Protein AF-A0A972QE05-F1 (afdb_monomer)

pLDDT: mean 84.9, std 13.07, range [39.62, 97.56]

Secondary structure (DSSP, 8-state):
--HHHHHHHHHHHHHHHHHHHHIIIIITTS--HHHHSS-----HHHHHHHHHHS-HHHHHHHHHHHTS---S-S-TTEETTEES-SS--HHHHT---HHHHHHHHTT-HHHHHHHHHHHHHHHHHH-TTS--HHHHHHHHHHHTT---TT-HHHH-HHHHHHHHHHHHHHHHTTS--

Radius of gyration: 18.19 Å; Cα contacts (8 Å, |Δi|>4): 153; chains: 1; bounding box: 50×49×45 Å

Sequence (177 aa):
AGYLGFREEAASFLSTGFSGVCTQKCYNSQLSACCSREGIITFFADVVVNALISQDREIDLLLEVLKKPNNGFKCIYLGEKGCLWRLKPIVCEMFLCEHAKKEVFSENRQLEHKWEELKQREKLYTWPDRRVVFDTLESYFIKEGYSSPLMYLHNSPGLLRVKRRALSCAASCKGGD

Mean predicted aligned error: 6.64 Å

Nearest PDB structures (foldseek):
  6ltl-assembly1_B  TM=1.309E-01  e=5.010E+00  Equus caballus

Solvent-accessible surface area (backbone atoms only — not comparable to full-atom values): 10351 Å² total; per-residue (Å²): 126,60,72,66,55,52,52,52,50,53,51,50,50,43,56,73,71,36,40,74,59,50,45,61,59,21,55,74,64,69,60,28,63,67,37,67,50,81,67,76,70,62,43,43,46,38,53,53,55,31,59,76,75,46,54,70,71,50,51,50,52,54,53,56,49,71,71,47,81,81,87,80,61,74,51,78,55,60,49,98,93,35,66,56,52,89,50,60,35,64,65,61,67,77,51,76,48,71,65,57,46,53,67,48,34,76,82,32,65,67,60,44,53,52,49,52,52,50,55,60,52,48,46,70,46,70,42,50,64,51,90,26,62,46,48,55,49,45,52,54,44,44,74,75,70,51,85,59,92,38,36,43,74,84,67,33,68,69,48,46,52,45,31,52,50,37,52,51,52,58,50,61,72,70,70,79,126

Foldseek 3Di:
DDPVVLLVVLVVLCVVQPCVPCVVPCQVVLPNPLLVPPHDQAAPVNVVVQVVPDDPVLVVVVVVLVPDPDPPRSDSQRDNVGGSGPRDRPSSSLDDDPVSCCVRCVVPVVSVVVSVVSVVVVCQAPPLLDDHPLNVVLVVVVVVVDDDPSSCCPPPPVSVVNNVVSVVVVVVVVPDD

Structure (mmCIF, N/CA/C/O backbone):
data_AF-A0A972QE05-F1
#
_entry.id   AF-A0A972QE05-F1
#
loop_
_atom_site.group_PDB
_atom_site.id
_atom_site.type_symbol
_atom_site.label_atom_id
_atom_site.label_alt_id
_atom_site.label_comp_id
_atom_site.label_asym_id
_atom_site.label_entity_id
_atom_site.label_seq_id
_atom_site.pdbx_PDB_ins_code
_atom_site.Cartn_x
_atom_site.Cartn_y
_atom_site.Cartn_z
_atom_site.occupancy
_atom_site.B_iso_or_equiv
_atom_site.auth_seq_id
_atom_site.auth_comp_id
_atom_site.auth_asym_id
_atom_site.auth_atom_id
_atom_site.pdbx_PDB_model_num
ATOM 1 N N . ALA A 1 1 ? 15.770 1.258 10.115 1.00 60.59 1 ALA A N 1
ATOM 2 C CA . ALA A 1 1 ? 15.080 0.154 9.414 1.00 60.59 1 ALA A CA 1
ATOM 3 C C . ALA A 1 1 ? 14.784 0.562 7.970 1.00 60.59 1 ALA A C 1
ATOM 5 O O . ALA A 1 1 ? 14.549 1.742 7.727 1.00 60.59 1 ALA A O 1
ATOM 6 N N . GLY A 1 2 ? 14.839 -0.379 7.020 1.00 90.19 2 GLY A N 1
ATOM 7 C CA . GLY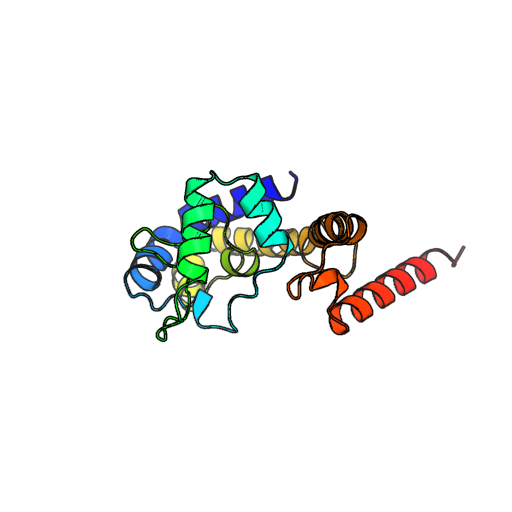 A 1 2 ? 14.471 -0.145 5.614 1.00 90.19 2 GLY A CA 1
ATOM 8 C C . GLY A 1 2 ? 12.952 -0.107 5.393 1.00 90.19 2 GLY A C 1
ATOM 9 O O . GLY A 1 2 ? 12.188 -0.106 6.356 1.00 90.19 2 GLY A O 1
ATOM 10 N N . TYR A 1 3 ? 12.514 -0.101 4.129 1.00 93.81 3 TYR A N 1
ATOM 11 C CA . TYR A 1 3 ? 11.090 -0.020 3.773 1.00 93.81 3 TYR A CA 1
ATOM 12 C C . TYR A 1 3 ? 10.250 -1.120 4.437 1.00 93.81 3 TYR A C 1
ATOM 14 O O . TYR A 1 3 ? 9.273 -0.799 5.102 1.00 93.81 3 TYR A O 1
ATOM 22 N N . LEU A 1 4 ? 10.662 -2.391 4.346 1.00 94.06 4 LEU A N 1
ATOM 23 C CA . LEU A 1 4 ? 9.921 -3.512 4.945 1.00 94.06 4 LEU A CA 1
ATOM 24 C C . LEU A 1 4 ? 9.766 -3.382 6.465 1.00 94.06 4 LEU A C 1
ATOM 26 O O . LEU A 1 4 ? 8.665 -3.554 6.968 1.00 94.06 4 LEU A O 1
ATOM 30 N N . GLY A 1 5 ? 10.811 -2.965 7.184 1.00 95.56 5 GLY A N 1
ATOM 31 C CA . GLY A 1 5 ? 10.703 -2.746 8.631 1.00 95.56 5 GLY A CA 1
ATOM 32 C C . GLY A 1 5 ? 9.743 -1.605 8.994 1.00 95.56 5 GLY A C 1
ATOM 33 O O . GLY A 1 5 ? 9.019 -1.694 9.978 1.00 95.56 5 GLY A O 1
ATOM 34 N N . PHE A 1 6 ? 9.671 -0.545 8.177 1.00 96.00 6 PHE A N 1
ATOM 35 C CA . PHE A 1 6 ? 8.619 0.469 8.326 1.00 96.00 6 PHE A CA 1
ATOM 36 C C . PHE A 1 6 ? 7.221 -0.121 8.084 1.00 96.00 6 PHE A C 1
ATOM 38 O O . PHE A 1 6 ? 6.292 0.183 8.830 1.00 96.00 6 PHE A O 1
ATOM 45 N N . ARG A 1 7 ? 7.070 -0.979 7.069 1.00 95.94 7 ARG A N 1
ATOM 46 C CA . ARG A 1 7 ? 5.796 -1.633 6.757 1.00 95.94 7 ARG A CA 1
ATOM 47 C C . ARG A 1 7 ? 5.330 -2.576 7.869 1.00 95.94 7 ARG A C 1
ATOM 49 O O . ARG A 1 7 ? 4.152 -2.551 8.209 1.00 95.94 7 ARG A O 1
ATOM 56 N N . GLU A 1 8 ? 6.238 -3.354 8.450 1.00 95.25 8 GLU A N 1
ATOM 57 C CA . GLU A 1 8 ? 5.972 -4.227 9.600 1.00 95.25 8 GLU A CA 1
ATOM 58 C C . GLU A 1 8 ? 5.532 -3.425 10.827 1.00 95.25 8 GLU A C 1
ATOM 60 O O . GLU A 1 8 ? 4.561 -3.781 11.492 1.00 95.25 8 GLU A O 1
ATOM 65 N N . GLU A 1 9 ? 6.198 -2.302 11.100 1.00 96.38 9 GLU A N 1
ATOM 66 C CA . GLU A 1 9 ? 5.830 -1.426 12.210 1.00 96.38 9 GLU A CA 1
ATOM 67 C C . GLU A 1 9 ? 4.445 -0.798 12.017 1.00 96.38 9 GLU A C 1
ATOM 69 O O . GLU A 1 9 ? 3.646 -0.785 12.953 1.00 96.38 9 GLU A O 1
ATOM 74 N N . ALA A 1 10 ? 4.129 -0.325 10.806 1.00 95.25 10 ALA A N 1
ATOM 75 C CA . ALA A 1 10 ? 2.804 0.200 10.487 1.00 95.25 10 ALA A CA 1
ATOM 76 C C . ALA A 1 10 ? 1.717 -0.878 10.646 1.00 95.25 10 ALA A C 1
ATOM 78 O O . ALA A 1 10 ? 0.689 -0.632 11.280 1.00 95.25 10 ALA A O 1
ATOM 79 N N . ALA A 1 11 ? 1.970 -2.093 10.151 1.00 92.50 11 ALA A N 1
ATOM 80 C CA . ALA A 1 11 ? 1.048 -3.217 10.292 1.00 92.50 11 ALA A CA 1
ATOM 81 C C . ALA A 1 11 ? 0.830 -3.603 11.766 1.00 92.50 11 ALA A C 1
ATOM 83 O O . ALA A 1 11 ? -0.307 -3.814 12.189 1.00 92.50 11 ALA A O 1
ATOM 84 N N . SER A 1 12 ? 1.900 -3.642 12.565 1.00 94.38 12 SER A N 1
ATOM 85 C CA . SER A 1 12 ? 1.833 -3.922 14.003 1.00 94.38 12 SER A CA 1
ATOM 86 C C . SER A 1 12 ? 1.051 -2.842 14.761 1.00 94.38 12 SER A C 1
ATOM 88 O O . SER A 1 12 ? 0.168 -3.160 15.565 1.00 94.38 12 SER A O 1
ATOM 90 N N . PHE A 1 13 ? 1.293 -1.565 14.444 1.00 94.75 13 PHE A N 1
ATOM 91 C CA . PHE A 1 13 ? 0.547 -0.432 14.996 1.00 94.75 13 PHE A CA 1
ATOM 92 C C . PHE A 1 13 ? -0.959 -0.559 14.724 1.00 94.75 13 PHE A C 1
ATOM 94 O O . PHE A 1 13 ? -1.772 -0.439 15.642 1.00 94.75 13 PHE A O 1
ATOM 101 N N . LEU A 1 14 ? -1.341 -0.869 13.483 1.00 91.31 14 LEU A N 1
ATOM 102 C CA . LEU A 1 14 ? -2.743 -1.015 13.090 1.00 91.31 14 LEU A CA 1
ATOM 103 C C . LEU A 1 14 ? -3.389 -2.262 13.698 1.00 91.31 14 LEU A C 1
ATOM 105 O O . LEU A 1 14 ? -4.528 -2.201 14.157 1.00 91.31 14 LEU A O 1
ATOM 109 N N . SER A 1 15 ? -2.668 -3.380 13.758 1.00 88.94 15 SER A N 1
ATOM 110 C CA . SER A 1 15 ? -3.167 -4.600 14.399 1.00 88.94 15 SER A CA 1
ATOM 111 C C . SER A 1 15 ? -3.421 -4.391 15.892 1.00 88.94 15 SER A C 1
ATOM 113 O O . SER A 1 15 ? -4.417 -4.880 16.422 1.00 88.94 15 SER A O 1
ATOM 115 N N . THR A 1 16 ? -2.548 -3.646 16.570 1.00 89.88 16 THR A N 1
ATOM 116 C CA . THR A 1 16 ? -2.641 -3.434 18.020 1.00 89.88 16 THR A CA 1
ATOM 117 C C . THR A 1 16 ? -3.692 -2.384 18.372 1.00 89.88 16 THR A C 1
ATOM 119 O O . THR A 1 16 ? -4.495 -2.603 19.271 1.00 89.88 16 THR A O 1
ATOM 122 N N . GLY A 1 17 ? -3.709 -1.252 17.663 1.00 88.00 17 GLY A N 1
ATOM 123 C CA . GLY A 1 17 ? -4.567 -0.115 18.009 1.00 88.00 17 GLY A CA 1
ATOM 124 C C . GLY A 1 17 ? -5.925 -0.083 17.307 1.00 88.00 17 GLY A C 1
ATOM 125 O O . GLY A 1 17 ? -6.846 0.555 17.803 1.00 88.00 17 GLY A O 1
ATOM 126 N N . PHE A 1 18 ? -6.067 -0.742 16.151 1.00 88.56 18 PHE A N 1
ATOM 127 C CA . PHE A 1 18 ? -7.213 -0.534 15.254 1.00 88.56 18 PHE A CA 1
ATOM 128 C C . PHE A 1 18 ? -7.948 -1.813 14.850 1.00 88.56 18 PHE A C 1
ATOM 130 O O . PHE A 1 18 ? -8.987 -1.725 14.193 1.00 88.56 18 PHE A O 1
ATOM 137 N N . SER A 1 19 ? -7.463 -2.999 15.231 1.00 82.69 19 SER A N 1
ATOM 138 C CA . SER A 1 19 ? -8.086 -4.273 14.842 1.00 82.69 19 SER A CA 1
ATOM 139 C C . SER A 1 19 ? -9.546 -4.376 15.290 1.00 82.69 19 SER A C 1
ATOM 141 O O . SER A 1 19 ? -10.376 -4.804 14.491 1.00 82.69 19 SER A O 1
ATOM 143 N N . GLY A 1 20 ? -9.890 -3.914 16.496 1.00 77.94 20 GLY A N 1
ATOM 144 C CA . GLY A 1 20 ? -11.273 -3.909 16.991 1.00 77.94 20 GLY A CA 1
ATOM 145 C C . GLY A 1 20 ? -12.226 -3.082 16.120 1.00 77.94 20 GLY A C 1
ATOM 146 O O . GLY A 1 20 ? -13.296 -3.558 15.746 1.00 77.94 20 GLY A O 1
ATOM 147 N N . VAL A 1 21 ? -11.804 -1.884 15.707 1.00 78.69 21 VAL A N 1
ATOM 148 C CA . VAL A 1 21 ? -12.638 -0.951 14.930 1.00 78.69 21 VAL A CA 1
ATOM 149 C C . VAL A 1 21 ? -12.679 -1.333 13.449 1.00 78.69 21 VAL A C 1
ATOM 151 O O . VAL A 1 21 ? -13.745 -1.405 12.833 1.00 78.69 21 VAL A O 1
ATOM 154 N N . CYS A 1 22 ? -11.518 -1.614 12.856 1.00 74.06 22 CYS A N 1
ATOM 155 C CA . CYS A 1 22 ? -11.401 -1.894 11.429 1.00 74.06 22 CYS A CA 1
ATOM 156 C C . CYS A 1 22 ? -11.899 -3.303 11.065 1.00 74.06 22 CYS A C 1
ATOM 158 O O . CYS A 1 22 ? -12.507 -3.471 10.009 1.00 74.06 22 CYS A O 1
ATOM 160 N N . THR A 1 23 ? -11.725 -4.311 11.924 1.00 66.69 23 THR A N 1
ATOM 161 C CA . THR A 1 23 ? -12.149 -5.686 11.599 1.00 66.69 23 THR A CA 1
ATOM 162 C C . THR A 1 23 ? -13.660 -5.856 11.687 1.00 66.69 23 THR A C 1
ATOM 164 O O . THR A 1 23 ? -14.276 -6.316 10.726 1.00 66.69 23 THR A O 1
ATOM 167 N N . GLN A 1 24 ? -14.286 -5.405 12.780 1.00 58.28 24 GLN A N 1
ATOM 168 C CA . GLN A 1 24 ? -15.736 -5.542 12.946 1.00 58.28 24 GLN A CA 1
ATOM 169 C C . GLN A 1 24 ? -16.533 -4.686 11.961 1.00 58.28 24 GLN A C 1
ATOM 171 O O . GLN A 1 24 ? -17.515 -5.165 11.400 1.00 58.28 24 GLN A O 1
ATOM 176 N N . LYS A 1 25 ? -16.142 -3.424 11.739 1.00 60.22 25 LYS A N 1
ATOM 177 C CA . LYS A 1 25 ? -16.966 -2.497 10.949 1.00 60.22 25 LYS A CA 1
ATOM 178 C C . LYS A 1 25 ? -16.620 -2.458 9.472 1.00 60.22 25 LYS A C 1
ATOM 180 O O . LYS A 1 25 ? -17.508 -2.137 8.699 1.00 60.22 25 LYS A O 1
ATOM 185 N N . CYS A 1 26 ? -15.381 -2.727 9.056 1.00 62.16 26 CYS A N 1
ATOM 186 C CA . CYS A 1 26 ? -14.979 -2.559 7.651 1.00 62.16 26 CYS A CA 1
ATOM 187 C C . CYS A 1 26 ? -14.849 -3.878 6.887 1.00 62.16 26 CYS A C 1
ATOM 189 O O . CYS A 1 26 ? -15.215 -3.911 5.713 1.00 62.16 26 CYS A O 1
ATOM 191 N N . TYR A 1 27 ? -14.354 -4.943 7.527 1.00 62.03 27 TYR A N 1
ATOM 192 C CA . TYR A 1 27 ? -14.182 -6.238 6.863 1.00 62.03 27 TYR A CA 1
ATOM 193 C C . TYR A 1 27 ? -15.455 -7.091 6.909 1.00 62.03 27 TYR A C 1
ATOM 195 O O . TYR A 1 27 ? -15.862 -7.594 5.867 1.00 62.03 27 TYR A O 1
ATOM 203 N N . ASN A 1 28 ? -16.161 -7.152 8.046 1.00 62.81 28 ASN A N 1
ATOM 204 C CA . ASN A 1 28 ? -17.403 -7.940 8.144 1.00 62.81 28 ASN A CA 1
ATOM 205 C C . ASN A 1 28 ? -18.592 -7.317 7.394 1.00 62.81 28 ASN A C 1
ATOM 207 O O . ASN A 1 28 ? -19.445 -8.036 6.889 1.00 62.81 28 ASN A O 1
ATOM 211 N N . SER A 1 29 ? -18.666 -5.984 7.318 1.00 61.28 29 SER A N 1
ATOM 212 C CA . SER A 1 29 ? -19.749 -5.284 6.605 1.00 61.28 29 SER A CA 1
ATOM 213 C C . SER A 1 29 ? -19.478 -5.110 5.108 1.00 61.28 29 SER A C 1
ATOM 215 O O . SER A 1 29 ? -20.335 -4.607 4.388 1.00 61.28 29 SER A O 1
ATOM 217 N N . GLN A 1 30 ? -18.259 -5.440 4.661 1.00 59.75 30 GLN A N 1
ATOM 218 C CA . GLN A 1 30 ? -17.752 -5.196 3.308 1.00 59.75 30 GLN A CA 1
ATOM 219 C C . GLN A 1 30 ? -17.828 -3.729 2.830 1.00 59.75 30 GLN A C 1
ATOM 221 O O . GLN A 1 30 ? -17.659 -3.441 1.645 1.00 59.75 30 GLN A O 1
ATOM 226 N N . LEU A 1 31 ? -18.039 -2.773 3.741 1.00 59.31 31 LEU A N 1
ATOM 227 C CA . LEU A 1 31 ? -18.131 -1.347 3.411 1.00 59.31 31 LEU A CA 1
ATOM 228 C C . LEU A 1 31 ? -16.770 -0.654 3.304 1.00 59.31 31 LEU A C 1
ATOM 230 O O . LEU A 1 31 ? -16.724 0.473 2.810 1.00 59.31 31 LEU A O 1
ATOM 234 N N . SER A 1 32 ? -15.709 -1.288 3.823 1.00 60.16 32 SER A N 1
ATOM 235 C CA . SER A 1 32 ? -14.350 -0.762 4.018 1.00 60.16 32 SER A CA 1
ATOM 236 C C . SER A 1 32 ? -14.160 0.711 3.629 1.00 60.16 32 SER A C 1
ATOM 238 O O . SER A 1 32 ? -13.961 1.081 2.470 1.00 60.16 32 SER A O 1
ATOM 240 N N . ALA A 1 33 ? -14.203 1.597 4.629 1.00 61.25 33 ALA A N 1
ATOM 241 C CA . ALA A 1 33 ? -14.084 3.039 4.403 1.00 61.25 33 ALA A CA 1
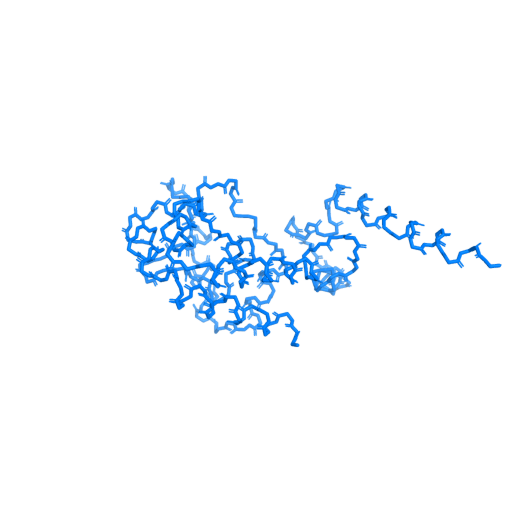ATOM 242 C C . ALA A 1 33 ? -12.764 3.421 3.698 1.00 61.25 33 ALA A C 1
ATOM 244 O O . ALA A 1 33 ? -12.740 4.369 2.915 1.00 61.25 33 ALA A O 1
ATOM 245 N N . CYS A 1 34 ? -11.693 2.646 3.919 1.00 57.94 34 CYS A N 1
ATOM 246 C CA . CYS A 1 34 ? -10.408 2.765 3.220 1.00 57.94 34 CYS A CA 1
ATOM 247 C C . CYS A 1 34 ? -10.472 2.415 1.729 1.00 57.94 34 CYS A C 1
ATOM 249 O O . CYS A 1 34 ? -9.678 2.929 0.953 1.00 57.94 34 CYS A O 1
ATOM 251 N N . CYS A 1 35 ? -11.430 1.589 1.310 1.00 54.00 35 CYS A N 1
ATOM 252 C CA . CYS A 1 35 ? -11.665 1.260 -0.094 1.00 54.00 35 CYS A CA 1
ATOM 253 C C . CYS A 1 35 ? -12.768 2.127 -0.723 1.00 54.00 35 CYS A C 1
ATOM 255 O O . CYS A 1 35 ? -13.032 2.021 -1.916 1.00 54.00 35 CYS A O 1
ATOM 257 N N . SER A 1 36 ? -13.430 2.971 0.079 1.00 53.59 36 SER A N 1
ATOM 258 C CA . SER A 1 36 ? -14.533 3.844 -0.336 1.00 53.59 36 SER A CA 1
ATOM 259 C C . SER A 1 36 ? -14.116 5.260 -0.736 1.00 53.59 36 SER A C 1
ATOM 261 O O . SER A 1 36 ? -14.930 5.960 -1.338 1.00 53.59 36 SER A O 1
ATOM 263 N N . ARG A 1 37 ? -12.902 5.705 -0.397 1.00 49.56 37 ARG A N 1
ATOM 264 C CA . ARG A 1 37 ? -12.375 7.028 -0.758 1.00 49.56 37 ARG A CA 1
ATOM 265 C C . ARG A 1 37 ? -11.343 6.849 -1.867 1.00 49.56 37 ARG A C 1
ATOM 267 O O . ARG A 1 37 ? -10.465 6.022 -1.680 1.00 49.56 37 ARG A O 1
ATOM 274 N N . GLU A 1 38 ? -11.522 7.581 -2.975 1.00 48.47 38 GLU A N 1
ATOM 275 C CA . GLU A 1 38 ? -10.661 7.654 -4.177 1.00 48.47 38 GLU A CA 1
ATOM 276 C C . GLU A 1 38 ? -9.871 6.367 -4.438 1.00 48.47 38 GLU A C 1
ATOM 278 O O . GLU A 1 38 ? -8.804 6.177 -3.867 1.00 48.47 38 GLU A O 1
ATOM 283 N N . GLY A 1 39 ? -10.463 5.482 -5.255 1.00 53.75 39 GLY A N 1
ATOM 284 C CA . GLY A 1 39 ? -10.081 4.082 -5.462 1.00 53.75 39 GLY A CA 1
ATOM 285 C C . GLY A 1 39 ? -8.611 3.762 -5.209 1.00 53.75 39 GLY A C 1
ATOM 286 O O . GLY A 1 39 ? -7.733 4.460 -5.703 1.00 53.75 39 GLY A O 1
ATOM 287 N N . ILE A 1 40 ? -8.371 2.687 -4.450 1.00 58.41 40 ILE A N 1
ATOM 288 C CA . ILE A 1 40 ? -7.037 2.210 -4.070 1.00 58.41 40 ILE A CA 1
ATOM 289 C C . ILE A 1 40 ? -6.093 2.307 -5.270 1.00 58.41 40 ILE A C 1
ATOM 291 O O . ILE A 1 40 ? -6.182 1.516 -6.209 1.00 58.41 40 ILE A O 1
ATOM 295 N N . ILE A 1 41 ? -5.182 3.279 -5.228 1.00 73.88 41 ILE A N 1
ATOM 296 C CA . ILE A 1 41 ? -4.096 3.353 -6.194 1.00 73.88 41 ILE A CA 1
ATOM 297 C C . ILE A 1 41 ? -3.085 2.307 -5.745 1.00 73.88 41 ILE A C 1
ATOM 299 O O . ILE A 1 41 ? -2.389 2.481 -4.746 1.00 73.88 41 ILE A O 1
ATOM 303 N N . THR A 1 42 ? -3.048 1.189 -6.458 1.00 86.12 42 THR A N 1
ATOM 304 C CA . THR A 1 42 ? -1.955 0.228 -6.347 1.00 86.12 42 THR A CA 1
ATOM 305 C C . THR A 1 42 ? -0.809 0.723 -7.218 1.00 86.12 42 THR A C 1
ATOM 307 O O . THR A 1 42 ? -0.972 0.868 -8.429 1.00 86.12 42 THR A O 1
ATOM 310 N N . PHE A 1 43 ? 0.354 0.984 -6.627 1.00 90.88 43 PHE A N 1
ATOM 311 C CA . PHE A 1 43 ? 1.544 1.310 -7.406 1.00 90.88 43 PHE A CA 1
ATOM 312 C C . PHE A 1 43 ? 2.215 0.035 -7.912 1.00 90.88 43 PHE A C 1
ATOM 314 O O . PHE A 1 43 ? 2.120 -1.025 -7.293 1.00 90.88 43 PHE A O 1
ATOM 321 N N . PHE A 1 44 ? 2.964 0.136 -9.011 1.00 94.19 44 PHE A N 1
ATOM 322 C CA . PHE A 1 44 ? 3.753 -0.989 -9.517 1.00 94.19 44 PHE A CA 1
ATOM 323 C C . PHE A 1 44 ? 4.696 -1.543 -8.440 1.00 94.19 44 PHE A C 1
ATOM 325 O O . PHE A 1 44 ? 4.803 -2.752 -8.249 1.00 94.19 44 PHE A O 1
ATOM 332 N N . ALA A 1 45 ? 5.323 -0.653 -7.672 1.00 93.44 45 ALA A N 1
ATOM 333 C CA . ALA A 1 45 ? 6.192 -1.033 -6.569 1.00 93.44 45 ALA A CA 1
ATOM 334 C C . ALA A 1 45 ? 5.464 -1.790 -5.441 1.00 93.44 45 ALA A C 1
ATOM 336 O O . ALA A 1 45 ? 6.075 -2.670 -4.839 1.00 93.44 45 ALA A O 1
ATOM 337 N N . ASP A 1 46 ? 4.178 -1.515 -5.177 1.00 94.25 46 ASP A N 1
ATOM 338 C CA . ASP A 1 46 ? 3.397 -2.306 -4.214 1.00 94.25 46 ASP A CA 1
ATOM 339 C C . ASP A 1 46 ? 3.280 -3.761 -4.690 1.00 94.25 46 ASP A C 1
ATOM 341 O O . ASP A 1 46 ? 3.509 -4.683 -3.908 1.00 94.25 46 ASP A O 1
ATOM 345 N N . VAL A 1 47 ? 2.991 -3.968 -5.983 1.00 94.62 47 VAL A N 1
ATOM 346 C CA . VAL A 1 47 ? 2.905 -5.305 -6.600 1.00 94.62 47 VAL A CA 1
ATOM 347 C C . VAL A 1 47 ? 4.239 -6.035 -6.479 1.00 94.62 47 VAL A C 1
ATOM 349 O O . VAL A 1 47 ? 4.266 -7.173 -6.018 1.00 94.62 47 VAL A O 1
ATOM 352 N N . VAL A 1 48 ? 5.342 -5.377 -6.850 1.00 95.50 48 VAL A N 1
ATOM 353 C CA . VAL A 1 48 ? 6.686 -5.973 -6.802 1.00 95.50 48 VAL A CA 1
ATOM 354 C C . VAL A 1 48 ? 7.053 -6.380 -5.380 1.00 95.50 48 VAL A C 1
ATOM 356 O O . VAL A 1 48 ? 7.461 -7.516 -5.157 1.00 95.50 48 VAL A O 1
ATOM 359 N N . VAL A 1 49 ? 6.896 -5.480 -4.405 1.00 95.44 49 VAL A N 1
ATOM 360 C CA . VAL A 1 49 ? 7.254 -5.787 -3.015 1.00 95.44 49 VAL A CA 1
ATOM 361 C C . VAL A 1 49 ? 6.382 -6.912 -2.472 1.00 95.44 49 VAL A C 1
ATOM 363 O O . VAL A 1 49 ? 6.917 -7.820 -1.846 1.00 95.44 49 VAL A O 1
ATOM 366 N N . ASN A 1 50 ? 5.072 -6.890 -2.732 1.00 96.06 50 ASN A N 1
ATOM 367 C CA . ASN A 1 50 ? 4.183 -7.960 -2.295 1.00 96.06 50 ASN A CA 1
ATOM 368 C C . ASN A 1 50 ? 4.560 -9.304 -2.933 1.00 96.06 50 ASN A C 1
ATOM 370 O O . ASN A 1 50 ? 4.638 -10.297 -2.217 1.00 96.06 50 ASN A O 1
ATOM 374 N N . ALA A 1 51 ? 4.850 -9.337 -4.237 1.00 95.62 51 ALA A N 1
ATOM 375 C CA . ALA A 1 51 ? 5.294 -10.543 -4.936 1.00 95.62 51 ALA A CA 1
ATOM 376 C C . ALA A 1 51 ? 6.580 -11.128 -4.339 1.00 95.62 51 ALA A C 1
ATOM 378 O O . ALA A 1 51 ? 6.657 -12.332 -4.132 1.00 95.62 51 ALA A O 1
ATOM 379 N N . LEU A 1 52 ? 7.552 -10.282 -3.983 1.00 95.44 52 LEU A N 1
ATOM 380 C CA . LEU A 1 52 ? 8.826 -10.721 -3.402 1.00 95.44 52 LEU A CA 1
ATOM 381 C C . LEU A 1 52 ? 8.698 -11.375 -2.020 1.00 95.44 52 LEU A C 1
ATOM 383 O O . LEU A 1 52 ? 9.588 -12.122 -1.623 1.00 95.44 52 LEU A O 1
ATOM 387 N N . ILE A 1 53 ? 7.642 -11.064 -1.266 1.00 95.81 53 ILE A N 1
ATOM 388 C CA . ILE A 1 53 ? 7.477 -11.561 0.107 1.00 95.81 53 ILE A CA 1
ATOM 389 C C . ILE A 1 53 ? 6.355 -12.590 0.257 1.00 95.81 53 ILE A C 1
ATOM 391 O O . ILE A 1 53 ? 6.181 -13.129 1.351 1.00 95.81 53 ILE A O 1
ATOM 395 N N . SER A 1 54 ? 5.556 -12.796 -0.789 1.00 96.88 54 SER A N 1
ATOM 396 C CA . SER A 1 54 ? 4.394 -13.686 -0.776 1.00 96.88 54 SER A CA 1
ATOM 397 C C . SER A 1 54 ? 4.760 -15.083 -1.247 1.00 96.88 54 SER A C 1
ATOM 399 O O . SER A 1 54 ? 5.719 -15.285 -1.983 1.00 96.88 54 SER A O 1
ATOM 401 N N . GLN A 1 55 ? 3.963 -16.053 -0.823 1.00 97.12 55 GLN A N 1
ATOM 402 C CA . GLN A 1 55 ? 3.990 -17.408 -1.356 1.00 97.12 55 GLN A CA 1
ATOM 403 C C . GLN A 1 55 ? 3.238 -17.459 -2.690 1.00 97.12 55 GLN A C 1
ATOM 405 O O . GLN A 1 55 ? 2.278 -16.709 -2.878 1.00 97.12 55 GLN A O 1
ATOM 410 N N . ASP A 1 56 ? 3.592 -18.403 -3.564 1.00 96.44 56 ASP A N 1
ATOM 411 C CA . ASP A 1 56 ? 2.955 -18.572 -4.881 1.00 96.44 56 ASP A CA 1
ATOM 412 C C . ASP A 1 56 ? 1.425 -18.631 -4.782 1.00 96.44 56 ASP A C 1
ATOM 414 O O . ASP A 1 56 ? 0.728 -17.870 -5.444 1.00 96.44 56 ASP A O 1
ATOM 418 N N . ARG A 1 57 ? 0.896 -19.412 -3.829 1.00 95.31 57 ARG A N 1
ATOM 419 C CA . ARG A 1 57 ? -0.554 -19.504 -3.579 1.00 95.31 57 ARG A CA 1
ATOM 420 C C . ARG A 1 57 ? -1.217 -18.166 -3.229 1.00 95.31 57 ARG A C 1
ATOM 422 O O . ARG A 1 57 ? -2.381 -17.961 -3.545 1.00 95.31 57 ARG A O 1
ATOM 429 N N . GLU A 1 58 ? -0.516 -17.272 -2.530 1.00 94.94 58 GLU A N 1
ATOM 430 C CA . GLU A 1 58 ? -1.049 -15.951 -2.164 1.00 94.94 58 GLU A CA 1
ATOM 431 C C . GLU A 1 58 ? -1.115 -15.050 -3.410 1.00 94.94 58 GLU A C 1
ATOM 433 O O . GLU A 1 58 ? -2.053 -14.268 -3.566 1.00 94.94 58 GLU A O 1
ATOM 438 N N . ILE A 1 59 ? -0.160 -15.205 -4.332 1.00 96.06 59 ILE A N 1
ATOM 439 C CA . ILE A 1 59 ? -0.144 -14.508 -5.623 1.00 96.06 59 ILE A CA 1
ATOM 440 C C . ILE A 1 59 ? -1.200 -15.069 -6.574 1.00 96.06 59 ILE A C 1
ATOM 442 O O . ILE A 1 59 ? -1.928 -14.286 -7.187 1.00 96.06 59 ILE A O 1
ATOM 446 N N . ASP A 1 60 ? -1.354 -16.389 -6.644 1.00 95.31 60 ASP A N 1
ATOM 447 C CA . ASP A 1 60 ? -2.389 -17.039 -7.449 1.00 95.31 60 ASP A CA 1
ATOM 448 C C . ASP A 1 60 ? -3.786 -16.549 -7.059 1.00 95.31 60 ASP A C 1
ATOM 450 O O . ASP A 1 60 ? -4.572 -16.173 -7.929 1.00 95.31 60 ASP A O 1
ATOM 454 N N . LEU A 1 61 ? -4.067 -16.435 -5.757 1.00 93.12 61 LEU A N 1
ATOM 455 C CA . LEU A 1 61 ? -5.327 -15.877 -5.263 1.00 93.12 61 LEU A CA 1
ATOM 456 C C . LEU A 1 61 ? -5.554 -14.434 -5.738 1.00 93.12 61 LEU A C 1
ATOM 458 O O . LEU A 1 61 ? -6.659 -14.096 -6.161 1.00 93.12 61 LEU A O 1
ATOM 462 N N . LEU A 1 62 ? -4.532 -13.572 -5.713 1.00 92.69 62 LEU A N 1
ATOM 463 C CA . LEU A 1 62 ? -4.661 -12.205 -6.236 1.00 92.69 62 LEU A CA 1
ATOM 464 C C . LEU A 1 62 ? -4.960 -12.207 -7.743 1.00 92.69 62 LEU A C 1
ATOM 466 O O . LEU A 1 62 ? -5.835 -11.466 -8.198 1.00 92.69 62 LEU A O 1
ATOM 470 N N . LEU A 1 63 ? -4.280 -13.061 -8.513 1.00 93.12 63 LEU A N 1
ATOM 471 C CA . LEU A 1 63 ? -4.503 -13.204 -9.954 1.00 93.12 63 LEU A CA 1
ATOM 472 C C . LEU A 1 63 ? -5.904 -13.735 -10.274 1.00 93.12 63 LEU A C 1
ATOM 474 O O . LEU A 1 63 ? -6.530 -13.276 -11.229 1.00 93.12 63 LEU A O 1
ATOM 478 N N . GLU A 1 64 ? -6.416 -14.685 -9.494 1.00 92.94 64 GLU A N 1
ATOM 479 C CA . GLU A 1 64 ? -7.767 -15.220 -9.660 1.00 92.94 64 GLU A CA 1
ATOM 480 C C . GLU A 1 64 ? -8.837 -14.148 -9.498 1.00 92.94 64 GLU A C 1
ATOM 482 O O . GLU A 1 64 ? -9.791 -14.115 -10.278 1.00 92.94 64 GLU A O 1
ATOM 487 N N . VAL A 1 65 ? -8.698 -13.260 -8.511 1.00 88.88 65 VAL A N 1
ATOM 488 C CA . VAL A 1 65 ? -9.703 -12.214 -8.304 1.00 88.88 65 VAL A CA 1
ATOM 489 C C . VAL A 1 65 ? -9.598 -11.111 -9.354 1.00 88.88 65 VAL A C 1
ATOM 491 O O . VAL A 1 65 ? -10.625 -10.604 -9.799 1.00 88.88 65 VAL A O 1
ATOM 494 N N . LEU A 1 66 ? -8.393 -10.812 -9.845 1.00 88.00 66 LEU A N 1
ATOM 495 C CA . LEU A 1 66 ? -8.184 -9.875 -10.955 1.00 88.00 66 LEU A CA 1
ATOM 496 C C . LEU A 1 66 ? -8.803 -10.337 -12.285 1.00 88.00 66 LEU A C 1
ATOM 498 O O . LEU A 1 66 ? -9.112 -9.504 -13.134 1.00 88.00 66 LEU A O 1
ATOM 502 N N . LYS A 1 67 ? -9.009 -11.646 -12.473 1.00 90.38 67 LYS A N 1
ATOM 503 C CA . LYS A 1 67 ? -9.673 -12.212 -13.662 1.00 90.38 67 LYS A CA 1
ATOM 504 C C . LYS A 1 67 ? -11.200 -12.094 -13.618 1.00 90.38 67 LYS A C 1
ATOM 506 O O . LYS A 1 67 ? -11.851 -12.309 -14.639 1.00 90.38 67 LYS A O 1
ATOM 511 N N . LYS A 1 68 ? -11.787 -11.808 -12.453 1.00 86.56 68 LYS A N 1
ATOM 512 C CA . LYS A 1 68 ? -13.242 -11.740 -12.277 1.00 86.56 68 LYS A CA 1
ATOM 513 C C . LYS A 1 68 ? -13.747 -10.330 -12.603 1.00 86.56 68 LYS A C 1
ATOM 515 O O . LYS A 1 68 ? -13.101 -9.352 -12.226 1.00 86.56 68 LYS A O 1
ATOM 520 N N . PRO A 1 69 ? -14.908 -10.190 -13.268 1.00 83.12 69 PRO A N 1
ATOM 521 C CA . PRO A 1 69 ? -15.523 -8.883 -13.452 1.00 83.12 69 PRO A CA 1
ATOM 522 C C . PRO A 1 69 ? -15.848 -8.264 -12.089 1.00 83.12 69 PRO A C 1
ATOM 524 O O . PRO A 1 69 ? -16.279 -8.954 -11.161 1.00 83.12 69 PRO A O 1
ATOM 527 N N . ASN A 1 70 ? -15.643 -6.952 -11.959 1.00 80.38 70 ASN A N 1
ATOM 528 C CA . ASN A 1 70 ? -16.040 -6.252 -10.746 1.00 80.38 70 ASN A CA 1
ATOM 529 C C . ASN A 1 70 ? -17.573 -6.129 -10.705 1.00 80.38 70 ASN A C 1
ATOM 531 O O . ASN A 1 70 ? -18.156 -5.343 -11.447 1.00 80.38 70 ASN A O 1
ATOM 535 N N . ASN A 1 71 ? -18.211 -6.871 -9.800 1.00 74.38 71 ASN A N 1
ATOM 536 C CA . ASN A 1 71 ? -19.668 -6.913 -9.634 1.00 74.38 71 ASN A CA 1
ATOM 537 C C . ASN A 1 71 ? -20.213 -5.818 -8.691 1.00 74.38 71 ASN A C 1
ATOM 539 O O . ASN A 1 71 ? -21.213 -6.026 -8.010 1.00 74.38 71 ASN A O 1
ATOM 543 N N . GLY A 1 72 ? -19.550 -4.661 -8.610 1.00 67.75 72 GLY A N 1
ATOM 544 C CA . GLY A 1 72 ? -19.972 -3.538 -7.762 1.00 67.75 72 GLY A CA 1
ATOM 545 C C . GLY A 1 72 ? -19.352 -3.524 -6.361 1.00 67.75 72 GLY A C 1
ATOM 546 O O . GLY A 1 72 ? -19.719 -2.687 -5.535 1.00 67.75 72 GLY A O 1
ATOM 547 N N . PHE A 1 73 ? -18.377 -4.397 -6.092 1.00 67.19 73 PHE A N 1
ATOM 548 C CA . PHE A 1 73 ? -17.578 -4.338 -4.871 1.00 67.19 73 PHE A CA 1
ATOM 549 C C . PHE A 1 73 ? -16.479 -3.283 -4.996 1.00 67.19 73 PHE A C 1
ATOM 551 O O . PHE A 1 73 ? -15.741 -3.222 -5.980 1.00 67.19 73 PHE A O 1
ATOM 558 N N . LYS A 1 74 ? -16.333 -2.452 -3.961 1.00 70.69 74 LYS A N 1
ATOM 559 C CA . LYS A 1 74 ? -15.350 -1.359 -3.978 1.00 70.69 74 LYS A CA 1
ATOM 560 C C . LYS A 1 74 ? -13.903 -1.845 -3.876 1.00 70.69 74 LYS A C 1
ATOM 562 O O . LYS A 1 74 ? -13.018 -1.231 -4.462 1.00 70.69 74 LYS A O 1
ATOM 567 N N . CYS A 1 75 ? -13.656 -2.941 -3.156 1.00 79.50 75 CYS A N 1
ATOM 568 C CA . CYS A 1 75 ? -12.344 -3.582 -3.086 1.00 79.50 75 CYS A CA 1
ATOM 569 C C . CYS A 1 75 ? -12.430 -5.014 -3.590 1.00 79.50 75 CYS A C 1
ATOM 571 O O . CYS A 1 75 ? -12.978 -5.877 -2.910 1.00 79.50 75 CYS A O 1
ATOM 573 N N . ILE A 1 76 ? -11.833 -5.273 -4.749 1.00 81.75 76 ILE A N 1
ATOM 574 C CA . ILE A 1 76 ? -11.736 -6.630 -5.294 1.00 81.75 76 ILE A CA 1
ATOM 575 C C . ILE A 1 76 ? -10.783 -7.515 -4.477 1.00 81.75 76 ILE A C 1
ATOM 577 O O . ILE A 1 76 ? -10.876 -8.727 -4.534 1.00 81.75 76 ILE A O 1
ATOM 581 N N . TYR A 1 77 ? -9.885 -6.936 -3.678 1.00 85.19 77 TYR A N 1
ATOM 582 C CA . TYR A 1 77 ? -8.904 -7.699 -2.900 1.00 85.19 77 TYR A CA 1
ATOM 583 C C . TYR A 1 77 ? -9.380 -8.066 -1.492 1.00 85.19 77 TYR A C 1
ATOM 585 O O . TYR A 1 77 ? -8.570 -8.497 -0.673 1.00 85.19 77 TYR A O 1
ATOM 593 N N . LEU A 1 78 ? -10.654 -7.845 -1.165 1.00 80.81 78 LEU A N 1
ATOM 594 C CA . LEU A 1 78 ? -11.210 -8.204 0.134 1.00 80.81 78 LEU A CA 1
ATOM 595 C C . LEU A 1 78 ? -11.864 -9.590 0.054 1.00 80.81 78 LEU A C 1
ATOM 597 O O . LEU A 1 78 ? -12.886 -9.752 -0.605 1.00 80.81 78 LEU A O 1
ATOM 601 N N . GLY A 1 79 ? -11.270 -10.578 0.725 1.00 78.94 79 GLY A N 1
ATOM 602 C CA . GLY A 1 79 ? -11.826 -11.922 0.882 1.00 78.94 79 GLY A CA 1
ATOM 603 C C . GLY A 1 79 ? -12.484 -12.134 2.248 1.00 78.94 79 GLY A C 1
ATOM 604 O O . GLY A 1 79 ? -12.478 -11.254 3.108 1.00 78.94 79 GLY A O 1
ATOM 605 N N . GLU A 1 80 ? -13.005 -13.341 2.478 1.00 75.25 80 GLU A N 1
ATOM 606 C CA . GLU A 1 80 ? -13.703 -13.717 3.723 1.00 75.25 80 GLU A CA 1
ATOM 607 C C . GLU A 1 80 ? -12.839 -13.563 4.981 1.00 75.25 80 GLU A C 1
ATOM 609 O O . GLU A 1 80 ? -13.341 -13.257 6.058 1.00 75.25 80 GLU A O 1
ATOM 614 N N . LYS A 1 81 ? -11.522 -13.760 4.846 1.00 75.25 81 LYS A N 1
ATOM 615 C CA . LYS A 1 81 ? -10.553 -13.662 5.949 1.00 75.25 81 LYS A CA 1
ATOM 616 C C . LYS A 1 81 ? -9.862 -12.297 6.029 1.00 75.25 81 LYS A C 1
ATOM 618 O O . LYS A 1 81 ? -8.926 -12.137 6.807 1.00 75.25 81 LYS A O 1
ATOM 623 N N . GLY A 1 82 ? -10.300 -11.321 5.231 1.00 78.94 82 GLY A N 1
ATOM 624 C CA . GLY A 1 82 ? -9.695 -9.995 5.139 1.00 78.94 82 GLY A CA 1
ATOM 625 C C . GLY A 1 82 ? -8.984 -9.747 3.808 1.00 78.94 82 GLY A C 1
ATOM 626 O O . GLY A 1 82 ? -9.296 -10.356 2.785 1.00 78.94 82 GLY A O 1
ATOM 627 N N . CYS A 1 83 ? -8.058 -8.788 3.807 1.00 84.25 83 CYS A N 1
ATOM 628 C CA . CYS A 1 83 ? -7.321 -8.403 2.605 1.00 84.25 83 CYS A CA 1
ATOM 629 C C . CYS A 1 83 ? -6.475 -9.574 2.078 1.00 84.25 83 CYS A C 1
ATOM 631 O O . CYS A 1 83 ? -5.749 -10.201 2.843 1.00 84.25 83 CYS A O 1
ATOM 633 N N . LEU A 1 84 ? -6.543 -9.830 0.771 1.00 89.19 84 LEU A N 1
ATOM 634 C CA . LEU A 1 84 ? -5.776 -10.879 0.093 1.00 89.19 84 LEU A CA 1
ATOM 635 C C . LEU A 1 84 ? -4.297 -10.518 -0.095 1.00 89.19 84 LEU A C 1
ATOM 637 O O . LEU A 1 84 ? -3.477 -11.384 -0.380 1.00 89.19 84 LEU A O 1
ATOM 641 N N . TRP A 1 85 ? -3.943 -9.242 0.057 1.00 91.44 85 TRP A N 1
ATOM 642 C CA . TRP A 1 85 ? -2.550 -8.815 0.028 1.00 91.44 85 TRP A CA 1
ATOM 643 C C . TRP A 1 85 ? -1.849 -9.232 1.314 1.00 91.44 85 TRP A C 1
ATOM 645 O O . TRP A 1 85 ? -2.257 -8.816 2.401 1.00 91.44 85 TRP A O 1
ATOM 655 N N . ARG A 1 86 ? -0.735 -9.957 1.183 1.00 92.25 86 ARG A N 1
ATOM 656 C CA . ARG A 1 86 ? 0.170 -10.224 2.304 1.00 92.25 86 ARG A CA 1
ATOM 657 C C . ARG A 1 86 ? 0.730 -8.924 2.873 1.00 92.25 86 ARG A C 1
ATOM 659 O O . ARG A 1 86 ? 0.723 -8.716 4.083 1.00 92.25 86 ARG A O 1
ATOM 666 N N . LEU A 1 87 ? 1.174 -8.032 1.990 1.00 92.12 87 LEU A N 1
ATOM 667 C CA . LEU A 1 87 ? 1.501 -6.656 2.321 1.00 92.12 87 LEU A CA 1
ATOM 668 C C . LEU A 1 87 ? 0.605 -5.729 1.513 1.00 92.12 87 LEU A C 1
ATOM 670 O O . LEU A 1 87 ? 0.751 -5.626 0.299 1.00 92.12 87 LEU A O 1
ATOM 674 N N . LYS A 1 88 ? -0.320 -5.040 2.188 1.00 90.38 88 LYS A N 1
ATOM 675 C CA . LYS A 1 88 ? -1.2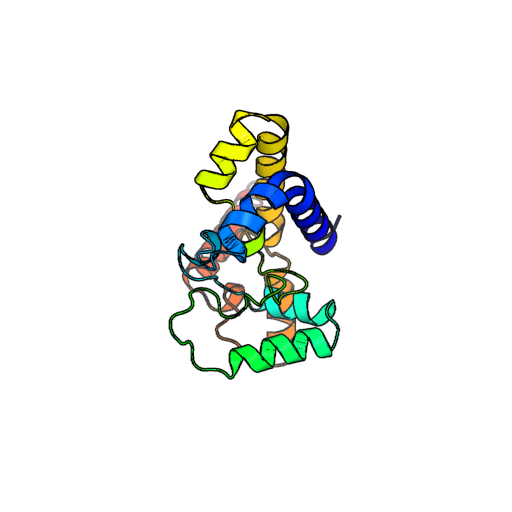98 -4.159 1.531 1.00 90.38 88 LYS A CA 1
ATOM 676 C C . LYS A 1 88 ? -0.593 -3.088 0.683 1.00 90.38 88 LYS A C 1
ATOM 678 O O . LYS A 1 88 ? 0.541 -2.725 0.992 1.00 90.38 88 LYS A O 1
ATOM 683 N N . PRO A 1 89 ? -1.240 -2.494 -0.328 1.00 90.94 89 PRO 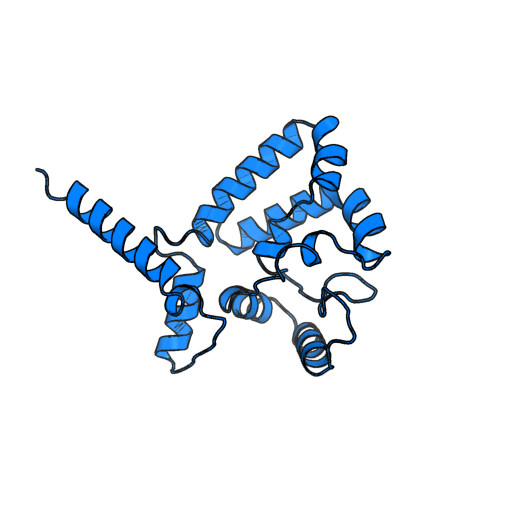A N 1
ATOM 684 C CA . PRO A 1 89 ? -0.712 -1.284 -0.951 1.00 90.94 89 PRO A CA 1
ATOM 685 C C . PRO A 1 89 ? -0.448 -0.200 0.100 1.00 90.94 89 PRO A C 1
ATOM 687 O O . PRO A 1 89 ? -1.202 -0.089 1.072 1.00 90.94 89 PRO A O 1
ATOM 690 N N . ILE A 1 90 ? 0.616 0.591 -0.062 1.00 91.62 90 ILE A N 1
ATOM 691 C CA . ILE A 1 90 ? 1.010 1.577 0.958 1.00 91.62 90 ILE A CA 1
ATOM 692 C C . ILE A 1 90 ? -0.115 2.567 1.276 1.00 91.62 90 ILE A C 1
ATOM 694 O O . ILE A 1 90 ? -0.355 2.857 2.443 1.00 91.62 90 ILE A O 1
ATOM 698 N N . VAL A 1 91 ? -0.874 2.987 0.261 1.00 87.38 91 VAL A N 1
ATOM 699 C CA . VAL A 1 91 ? -2.032 3.882 0.412 1.00 87.38 91 VAL A CA 1
ATOM 700 C C . VAL A 1 91 ? -3.114 3.259 1.294 1.00 87.38 91 VAL A C 1
ATOM 702 O O . VAL A 1 91 ? -3.744 3.960 2.078 1.00 87.38 91 VAL A O 1
ATOM 705 N N . CYS A 1 92 ? -3.325 1.942 1.200 1.00 85.75 92 CYS A N 1
ATOM 706 C CA . CYS A 1 92 ? -4.279 1.239 2.056 1.00 85.75 92 CYS A CA 1
ATOM 707 C C . CYS A 1 92 ? -3.784 1.131 3.494 1.00 85.75 92 CYS A C 1
ATOM 709 O O . CYS A 1 92 ? -4.569 1.316 4.419 1.00 85.75 92 CYS A O 1
ATOM 711 N N . GLU A 1 93 ? -2.507 0.787 3.683 1.00 89.94 93 GLU A N 1
ATOM 712 C CA . GLU A 1 93 ? -1.922 0.634 5.018 1.00 89.94 93 GLU A CA 1
ATOM 713 C C . GLU A 1 93 ? -1.865 1.981 5.744 1.00 89.94 93 GLU A C 1
ATOM 715 O O . GLU A 1 93 ? -2.199 2.069 6.916 1.00 89.94 93 GLU A O 1
ATOM 720 N N . MET A 1 94 ? -1.520 3.057 5.037 1.00 91.62 94 MET A N 1
ATOM 721 C CA . MET A 1 94 ? -1.354 4.392 5.614 1.00 91.62 94 MET A CA 1
ATOM 722 C C . MET A 1 94 ? -2.654 5.209 5.659 1.00 91.62 94 MET A C 1
ATOM 724 O O . MET A 1 94 ? -2.637 6.432 5.812 1.00 91.62 94 MET A O 1
ATOM 728 N N . PHE A 1 95 ? -3.805 4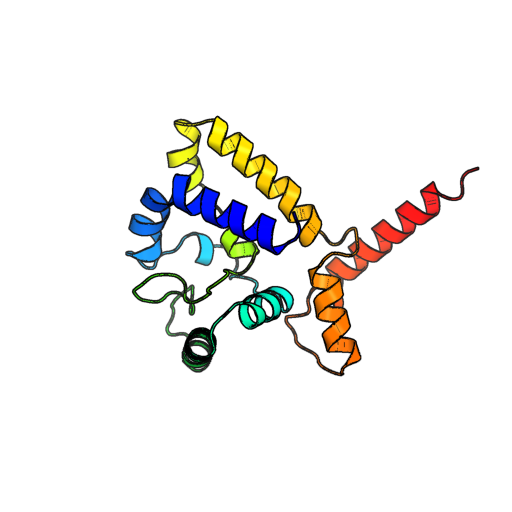.537 5.585 1.00 87.25 95 PHE A N 1
ATOM 729 C CA . PHE A 1 95 ? -5.115 5.165 5.672 1.00 87.25 95 PHE A CA 1
ATOM 730 C C . PHE A 1 95 ? -5.852 4.796 6.962 1.00 87.25 95 PHE A C 1
ATOM 732 O O . PHE A 1 95 ? -6.084 3.629 7.268 1.00 87.25 95 PHE A O 1
ATOM 739 N N . LEU A 1 96 ? -6.351 5.823 7.652 1.00 87.00 96 LEU A N 1
ATOM 740 C CA . LEU A 1 96 ? -7.340 5.701 8.720 1.00 87.00 96 LEU A CA 1
ATOM 741 C C . LEU A 1 96 ? -8.544 6.583 8.391 1.00 87.00 96 LEU A C 1
ATOM 743 O O . LEU A 1 96 ? -8.383 7.766 8.076 1.00 87.00 96 LEU A O 1
ATOM 747 N N . CYS A 1 97 ? -9.756 6.030 8.482 1.00 82.75 97 CYS A N 1
ATOM 748 C CA . CYS A 1 97 ? -10.969 6.823 8.307 1.00 82.75 97 CYS A CA 1
ATOM 749 C C . CYS A 1 97 ? -11.218 7.714 9.531 1.00 82.75 97 CYS A C 1
ATOM 751 O O . CYS A 1 97 ? -10.795 7.400 10.642 1.00 82.75 97 CYS A O 1
ATOM 753 N N . GLU A 1 98 ? -11.958 8.807 9.342 1.00 84.44 98 GLU A N 1
ATOM 754 C CA . GLU A 1 98 ? -12.265 9.748 10.429 1.00 84.44 98 GLU A CA 1
ATOM 755 C C . GLU A 1 98 ? -12.994 9.085 11.601 1.00 84.44 98 GLU A C 1
ATOM 757 O O . GLU A 1 98 ? -12.786 9.458 12.750 1.00 84.44 98 GLU A O 1
ATOM 762 N N . HIS A 1 99 ? -13.807 8.064 11.326 1.00 83.94 99 HIS A N 1
ATOM 763 C CA . HIS A 1 99 ? -14.457 7.286 12.373 1.00 83.94 99 HIS A CA 1
ATOM 764 C C . HIS A 1 99 ? -13.441 6.534 13.243 1.00 83.94 99 HIS A C 1
ATOM 766 O O . HIS A 1 99 ? -13.465 6.690 14.459 1.00 83.94 99 HIS A O 1
ATOM 772 N N . ALA A 1 100 ? -12.510 5.798 12.626 1.00 86.31 100 ALA A N 1
ATOM 773 C CA . ALA A 1 100 ? -11.475 5.057 13.341 1.00 86.31 100 ALA A CA 1
ATOM 774 C C . ALA A 1 100 ? -10.543 5.987 14.124 1.00 86.31 100 ALA A C 1
ATOM 776 O O . ALA A 1 100 ? -10.216 5.701 15.271 1.00 86.31 100 ALA A O 1
ATOM 777 N N . LYS A 1 101 ? -10.166 7.130 13.536 1.00 89.81 101 LYS A N 1
ATOM 778 C CA . LYS A 1 101 ? -9.380 8.153 14.237 1.00 89.81 101 LYS A CA 1
ATOM 779 C C . LYS A 1 101 ? -10.110 8.667 15.474 1.00 89.81 101 LYS A C 1
ATOM 781 O O . LYS A 1 101 ? -9.520 8.701 16.541 1.00 89.81 101 LYS A O 1
ATOM 786 N N . LYS A 1 102 ? -11.388 9.041 15.354 1.00 89.38 102 LYS A N 1
ATOM 787 C CA . LYS A 1 102 ? -12.176 9.537 16.494 1.00 89.38 102 LYS A CA 1
ATOM 788 C C . LYS A 1 102 ? -12.310 8.488 17.591 1.00 89.38 102 LYS A C 1
ATOM 790 O O . LYS A 1 102 ? -12.110 8.818 18.752 1.00 89.38 102 LYS A O 1
ATOM 795 N N . GLU A 1 103 ? -12.630 7.253 17.221 1.00 88.19 103 GLU A N 1
ATOM 796 C CA . GLU A 1 103 ? -12.836 6.157 18.172 1.00 88.19 103 GLU A CA 1
ATOM 797 C C . GLU A 1 103 ? -11.547 5.824 18.935 1.00 88.19 103 GLU A C 1
ATOM 799 O O . GLU A 1 103 ? -11.573 5.735 20.152 1.00 88.19 103 GLU A O 1
ATOM 804 N N . VAL A 1 104 ? -10.401 5.739 18.250 1.00 89.69 104 VAL A N 1
ATOM 805 C CA . VAL A 1 104 ? -9.141 5.305 18.881 1.00 89.69 104 VAL A CA 1
ATOM 806 C C . VAL A 1 104 ? -8.333 6.461 19.482 1.00 89.69 104 VAL A C 1
ATOM 808 O O . VAL A 1 104 ? -7.756 6.320 20.559 1.00 89.69 104 VAL A O 1
ATOM 811 N N . PHE A 1 105 ? -8.256 7.618 18.817 1.00 93.38 105 PHE A N 1
ATOM 812 C CA . PHE A 1 105 ? -7.401 8.724 19.276 1.00 93.38 105 PHE A CA 1
ATOM 813 C C . PHE A 1 105 ? -8.033 9.573 20.376 1.00 93.38 105 PHE A C 1
ATOM 815 O O . PHE A 1 105 ? -7.294 10.149 21.173 1.00 93.38 105 PHE A O 1
ATOM 822 N N . SER A 1 106 ? -9.368 9.642 20.464 1.00 87.12 106 SER A N 1
ATOM 823 C CA . SER A 1 106 ? -10.022 10.404 21.541 1.00 87.12 106 SER A CA 1
ATOM 824 C C . SER A 1 106 ? -9.666 9.874 22.934 1.00 87.12 106 SER A C 1
ATOM 826 O O . SER A 1 106 ? -9.551 10.658 23.874 1.00 87.12 106 SER A O 1
ATOM 828 N N . GLU A 1 107 ? -9.408 8.571 23.040 1.00 81.06 107 GLU A N 1
ATOM 829 C CA . GLU A 1 107 ? -9.056 7.888 24.285 1.00 81.06 107 GLU A CA 1
ATOM 830 C C . GLU A 1 107 ? -7.537 7.725 24.474 1.00 81.06 107 GLU A C 1
ATOM 832 O O . GLU A 1 107 ? -7.078 7.443 25.581 1.00 81.06 107 GLU A O 1
ATOM 837 N N . ASN A 1 108 ? -6.727 7.920 23.421 1.00 87.62 108 ASN A N 1
ATOM 838 C CA . ASN A 1 108 ? -5.285 7.677 23.479 1.00 87.62 108 ASN A CA 1
ATOM 839 C C . ASN A 1 108 ? -4.454 8.586 22.550 1.00 87.62 108 ASN A C 1
ATOM 841 O O . ASN A 1 108 ? -4.153 8.255 21.399 1.00 87.62 108 ASN A O 1
ATOM 845 N N . ARG A 1 109 ? -3.968 9.704 23.107 1.00 90.81 109 ARG A N 1
ATOM 846 C CA . ARG A 1 109 ? -3.075 10.648 22.406 1.00 90.81 109 ARG A CA 1
ATOM 847 C C . ARG A 1 109 ? -1.708 10.067 22.027 1.00 90.81 109 ARG A C 1
ATOM 849 O O . ARG A 1 109 ? -1.073 10.574 21.106 1.00 90.81 109 ARG A O 1
ATOM 856 N N . GLN A 1 110 ? -1.229 9.024 22.709 1.00 92.81 110 GLN A N 1
ATOM 857 C CA . GLN A 1 110 ? 0.053 8.402 22.352 1.00 92.81 110 GLN A CA 1
ATOM 858 C C . GLN A 1 110 ? -0.049 7.666 21.012 1.00 92.81 110 GLN A C 1
ATOM 860 O O . GLN A 1 110 ? 0.874 7.736 20.200 1.00 92.81 110 GLN A O 1
ATOM 865 N N . LEU A 1 111 ? -1.187 7.013 20.748 1.00 93.25 111 LEU A N 1
ATOM 866 C CA . LEU A 1 111 ? -1.445 6.378 19.454 1.00 93.25 111 LEU A CA 1
ATOM 867 C C . LEU A 1 111 ? -1.553 7.409 18.328 1.00 93.25 111 LEU A C 1
ATOM 869 O O . LEU A 1 111 ? -1.049 7.161 17.234 1.00 93.25 111 LEU A O 1
ATOM 873 N N . GLU A 1 112 ? -2.148 8.573 18.596 1.00 95.31 112 GLU A N 1
ATOM 874 C CA . GLU A 1 112 ? -2.199 9.676 17.631 1.00 95.31 112 GLU A CA 1
ATOM 875 C C . GLU A 1 112 ? -0.793 10.178 17.280 1.00 95.31 112 GLU A C 1
ATOM 877 O O . GLU A 1 112 ? -0.438 10.251 16.104 1.00 95.31 112 GLU A O 1
ATOM 882 N N . HIS A 1 113 ? 0.051 10.430 18.287 1.00 95.75 113 HIS A N 1
ATOM 883 C CA . HIS A 1 113 ? 1.441 10.833 18.059 1.00 95.75 113 HIS A CA 1
ATOM 884 C C . HIS A 1 113 ? 2.204 9.790 17.235 1.00 95.75 113 HIS A C 1
ATOM 886 O O . HIS A 1 113 ? 2.882 10.123 16.261 1.00 95.75 113 HIS A O 1
ATOM 892 N N . LYS A 1 114 ? 2.045 8.507 17.577 1.00 96.38 114 LYS A N 1
ATOM 893 C CA . LYS A 1 114 ? 2.695 7.415 16.851 1.00 96.38 114 LYS A CA 1
ATOM 894 C C . LYS A 1 114 ? 2.228 7.325 15.396 1.00 96.38 114 LYS A C 1
ATOM 896 O O . LYS A 1 114 ? 3.035 7.055 14.506 1.00 96.38 114 LYS A O 1
ATOM 901 N N . TRP A 1 115 ? 0.949 7.580 15.133 1.00 96.62 115 TRP A N 1
ATOM 902 C CA . TRP A 1 115 ? 0.426 7.642 13.772 1.00 96.62 115 TRP A CA 1
ATOM 903 C C . TRP A 1 115 ? 1.046 8.784 12.962 1.00 96.62 115 TRP A C 1
ATOM 905 O O . TRP A 1 115 ? 1.432 8.589 11.807 1.00 96.62 115 TRP A O 1
ATOM 915 N N . GLU A 1 116 ? 1.192 9.966 13.562 1.00 96.50 116 GLU A N 1
ATOM 916 C CA . GLU A 1 116 ? 1.856 11.096 12.910 1.00 96.50 116 GLU A CA 1
ATOM 917 C C . GLU A 1 116 ? 3.326 10.793 12.590 1.00 96.50 116 GLU A C 1
ATOM 919 O O . GLU A 1 116 ? 3.775 11.075 11.477 1.00 96.50 116 GLU A O 1
ATOM 924 N N . GL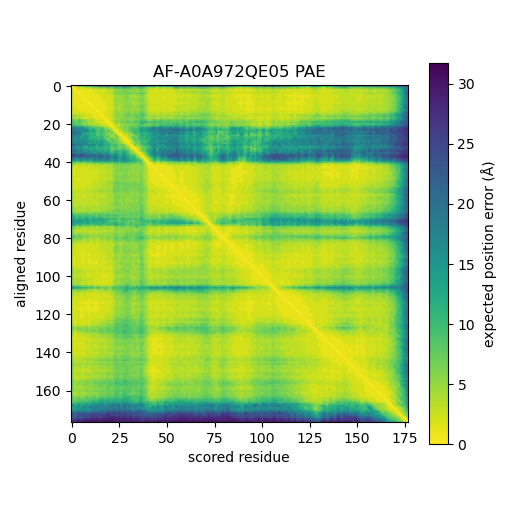U A 1 117 ? 4.061 10.139 13.497 1.00 96.75 117 GLU A N 1
ATOM 925 C CA . GLU A 1 117 ? 5.426 9.665 13.225 1.00 96.75 117 GLU A CA 1
ATOM 926 C C . GLU A 1 117 ? 5.480 8.722 12.014 1.00 96.75 117 GLU A C 1
ATOM 928 O O . GLU A 1 117 ? 6.334 8.877 11.134 1.00 96.75 117 GLU A O 1
ATOM 933 N N . 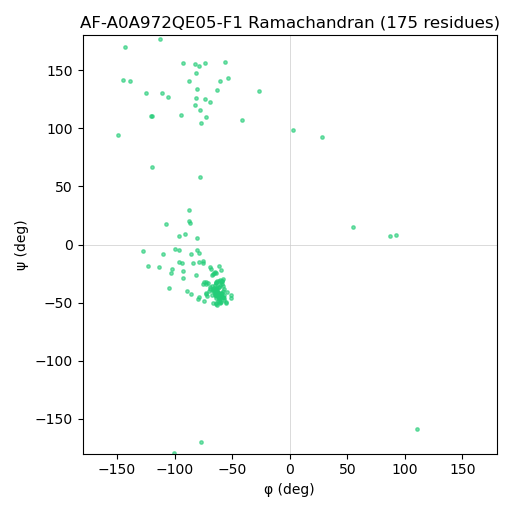LEU A 1 118 ? 4.562 7.750 11.946 1.00 97.06 118 LEU A N 1
ATOM 934 C CA . LEU A 1 118 ? 4.483 6.805 10.831 1.00 97.06 118 LEU A CA 1
ATOM 935 C C . LEU A 1 118 ? 4.188 7.525 9.509 1.00 97.06 118 LEU A C 1
ATOM 937 O O . LEU A 1 118 ? 4.851 7.239 8.513 1.00 97.06 118 LEU A O 1
ATOM 941 N N . LYS A 1 119 ? 3.283 8.511 9.496 1.00 95.75 119 LYS A N 1
ATOM 942 C CA . LYS A 1 119 ? 3.011 9.334 8.303 1.00 95.75 119 LYS A CA 1
ATOM 943 C C . LYS A 1 119 ? 4.208 10.174 7.866 1.00 95.75 119 LYS A C 1
ATOM 945 O O . LYS A 1 119 ? 4.441 10.332 6.670 1.00 95.75 119 LYS A O 1
ATOM 950 N N . GLN A 1 120 ? 4.988 10.733 8.794 1.00 94.56 120 GLN A N 1
ATOM 951 C CA . GLN A 1 120 ? 6.207 11.454 8.403 1.00 94.56 120 GLN A CA 1
ATOM 952 C C . GLN A 1 120 ? 7.240 10.506 7.796 1.00 94.56 120 GLN A C 1
ATOM 954 O O . GLN A 1 120 ? 7.888 10.847 6.806 1.00 94.56 120 GLN A O 1
ATOM 959 N N . ARG A 1 121 ? 7.360 9.294 8.342 1.00 94.56 121 ARG A N 1
ATOM 960 C CA . ARG A 1 121 ? 8.262 8.270 7.810 1.00 94.56 121 ARG A CA 1
ATOM 961 C C . ARG A 1 121 ? 7.818 7.724 6.464 1.00 94.56 121 ARG A C 1
ATOM 963 O O . ARG A 1 121 ? 8.675 7.497 5.618 1.00 94.56 121 ARG A O 1
ATOM 970 N N . GLU A 1 122 ? 6.519 7.567 6.226 1.00 93.69 122 GLU A N 1
ATOM 971 C CA . GLU A 1 122 ? 5.971 7.161 4.927 1.00 93.69 122 GLU A CA 1
ATOM 972 C C . GLU A 1 122 ? 6.526 8.029 3.787 1.00 93.69 122 GLU A C 1
ATOM 974 O O . GLU A 1 122 ? 6.977 7.507 2.766 1.00 93.69 122 GLU A O 1
ATOM 979 N N . LYS A 1 123 ? 6.601 9.351 3.998 1.00 89.50 123 LYS A N 1
ATOM 980 C CA . LYS A 1 123 ? 7.137 10.309 3.017 1.00 89.50 123 LYS A CA 1
ATOM 981 C C . LYS A 1 123 ? 8.589 10.033 2.627 1.00 89.50 123 LYS A C 1
ATOM 983 O O . LYS A 1 123 ? 9.032 10.486 1.574 1.00 89.50 123 LYS A O 1
ATOM 988 N N . LEU A 1 124 ? 9.366 9.322 3.441 1.00 88.50 124 LEU A N 1
ATOM 989 C CA . LEU A 1 124 ? 10.727 8.916 3.074 1.00 88.50 124 LEU A CA 1
ATOM 990 C C . LEU A 1 124 ? 10.725 7.870 1.949 1.00 88.50 124 LEU A C 1
ATOM 992 O O . LEU A 1 124 ? 11.723 7.735 1.246 1.00 88.50 124 LEU A O 1
ATOM 996 N N . TYR A 1 125 ? 9.608 7.166 1.758 1.00 87.69 125 TYR A N 1
ATOM 997 C CA . TYR A 1 125 ? 9.467 6.057 0.818 1.00 87.69 125 TYR A CA 1
ATOM 998 C C . TYR A 1 125 ? 8.509 6.335 -0.344 1.00 87.69 125 TYR A C 1
ATOM 1000 O O . TYR A 1 125 ? 8.590 5.633 -1.350 1.00 87.69 125 TYR A O 1
ATOM 1008 N N . THR A 1 126 ? 7.618 7.322 -0.225 1.00 84.56 126 THR A N 1
ATOM 1009 C CA . THR A 1 126 ? 6.578 7.595 -1.234 1.00 84.56 126 THR A CA 1
ATOM 1010 C C . THR A 1 126 ? 6.613 9.011 -1.804 1.00 84.56 126 THR A C 1
ATOM 1012 O O . THR A 1 126 ? 6.050 9.247 -2.873 1.00 84.56 126 THR A O 1
ATOM 1015 N N . TRP A 1 127 ? 7.269 9.966 -1.133 1.00 86.94 127 TRP A N 1
ATOM 1016 C CA . TRP A 1 127 ? 7.230 11.363 -1.560 1.00 86.94 127 TRP A CA 1
ATOM 1017 C C . TRP A 1 127 ? 8.234 11.645 -2.695 1.00 86.94 127 TRP A C 1
ATOM 1019 O O . TRP A 1 127 ? 9.424 11.370 -2.540 1.00 86.94 127 TRP A O 1
ATOM 1029 N N . PRO A 1 128 ? 7.791 12.208 -3.835 1.00 84.81 128 PRO A N 1
ATOM 1030 C CA . PRO A 1 128 ? 8.579 12.299 -5.066 1.00 84.81 128 PRO A CA 1
ATOM 1031 C C . PRO A 1 128 ? 9.487 13.542 -5.124 1.00 84.81 128 PRO A C 1
ATOM 1033 O O . PRO A 1 128 ? 9.879 13.957 -6.208 1.00 84.81 128 PRO A O 1
ATOM 1036 N N . ASP A 1 129 ? 9.795 14.200 -4.007 1.00 85.75 129 ASP A N 1
ATOM 1037 C CA . ASP A 1 129 ? 10.796 15.284 -3.981 1.00 85.75 129 ASP A CA 1
ATOM 1038 C C . ASP A 1 129 ? 12.239 14.749 -3.974 1.00 85.75 129 ASP A C 1
ATOM 1040 O O . ASP A 1 129 ? 13.204 15.496 -4.120 1.00 85.75 129 ASP A O 1
ATOM 1044 N N . ARG A 1 130 ? 12.391 13.436 -3.833 1.00 86.50 130 ARG A N 1
ATOM 1045 C CA . ARG A 1 130 ? 13.652 12.706 -3.873 1.00 86.50 130 ARG A CA 1
ATOM 1046 C C . ARG A 1 130 ? 13.440 11.373 -4.568 1.00 86.50 130 ARG A C 1
ATOM 1048 O O . ARG A 1 130 ? 12.313 10.946 -4.805 1.00 86.50 130 ARG A O 1
ATOM 1055 N N . ARG A 1 131 ? 14.547 10.692 -4.854 1.00 88.38 131 ARG A N 1
ATOM 1056 C CA . ARG A 1 131 ? 14.496 9.293 -5.269 1.00 88.38 131 ARG A CA 1
ATOM 1057 C C . ARG A 1 131 ? 14.057 8.439 -4.084 1.00 88.38 131 ARG A C 1
ATOM 1059 O O . ARG A 1 131 ? 14.722 8.446 -3.049 1.00 88.38 131 ARG A O 1
ATOM 1066 N N . VAL A 1 132 ? 12.975 7.690 -4.252 1.00 91.50 132 VAL A N 1
ATOM 1067 C CA . VAL A 1 132 ? 12.453 6.772 -3.235 1.00 91.50 132 VAL A CA 1
ATOM 1068 C C . VAL A 1 132 ? 12.577 5.310 -3.669 1.00 91.50 132 VAL A C 1
ATOM 1070 O O . VAL A 1 132 ? 13.030 4.997 -4.770 1.00 91.50 132 VAL A O 1
ATOM 1073 N N . VAL A 1 133 ? 12.199 4.373 -2.796 1.00 91.38 133 VAL A N 1
ATOM 1074 C CA . VAL A 1 133 ? 12.265 2.936 -3.114 1.00 91.38 133 VAL A CA 1
ATOM 1075 C C . VAL A 1 133 ? 11.396 2.582 -4.326 1.00 91.38 133 VAL A C 1
ATOM 1077 O O . VAL A 1 133 ? 11.820 1.783 -5.158 1.00 91.38 133 VAL A O 1
ATOM 1080 N N . PHE A 1 134 ? 10.252 3.253 -4.494 1.00 92.44 134 PHE A N 1
ATOM 1081 C CA . PHE A 1 134 ? 9.370 3.052 -5.648 1.00 92.44 134 PHE A CA 1
ATOM 1082 C C . PHE A 1 134 ? 10.054 3.459 -6.961 1.00 92.44 134 PHE A C 1
ATOM 1084 O O . PHE A 1 134 ? 9.941 2.734 -7.945 1.00 92.44 134 PHE A O 1
ATOM 1091 N N . ASP A 1 135 ? 10.859 4.531 -6.962 1.00 92.31 135 ASP A N 1
ATOM 1092 C CA . ASP A 1 135 ? 11.676 4.893 -8.126 1.00 92.31 135 ASP A CA 1
ATOM 1093 C C . ASP A 1 135 ? 12.666 3.794 -8.492 1.00 92.31 135 ASP A C 1
ATOM 1095 O O . ASP A 1 135 ? 12.817 3.431 -9.653 1.00 92.31 135 ASP A O 1
ATOM 1099 N N . THR A 1 136 ? 13.370 3.267 -7.493 1.00 93.12 136 THR A N 1
ATOM 1100 C CA . THR A 1 136 ? 14.409 2.265 -7.732 1.00 93.12 136 THR A CA 1
ATOM 1101 C C . THR A 1 136 ? 13.824 0.970 -8.283 1.00 93.12 136 THR A C 1
ATOM 1103 O O . THR A 1 136 ? 14.409 0.403 -9.204 1.00 93.12 136 THR A O 1
ATOM 1106 N N . LEU A 1 137 ? 12.669 0.540 -7.770 1.00 94.19 137 LEU A N 1
ATOM 1107 C CA . LEU A 1 137 ? 11.980 -0.651 -8.261 1.00 94.19 137 LEU A CA 1
ATOM 1108 C C . LEU A 1 137 ? 11.476 -0.455 -9.691 1.00 94.19 137 LEU A C 1
ATOM 1110 O O . LEU A 1 137 ? 11.793 -1.263 -10.554 1.00 94.19 137 LEU A O 1
ATOM 1114 N N . GLU A 1 138 ? 10.766 0.635 -9.981 1.00 95.00 138 GLU A N 1
ATOM 1115 C CA . GLU A 1 138 ? 10.291 0.897 -11.345 1.00 95.00 138 GLU A CA 1
ATOM 1116 C C . GLU A 1 138 ? 11.459 1.017 -12.339 1.00 95.00 138 GLU A C 1
ATOM 1118 O O . GLU A 1 138 ? 11.436 0.391 -13.395 1.00 95.00 138 GLU A O 1
ATOM 1123 N N . SER A 1 139 ? 12.528 1.736 -11.975 1.00 95.62 139 SER A N 1
ATOM 1124 C CA . SER A 1 139 ? 13.737 1.878 -12.799 1.00 95.62 139 SER A CA 1
ATOM 1125 C C . SER A 1 139 ? 14.403 0.541 -13.130 1.00 95.62 139 SER A C 1
ATOM 1127 O O . SER A 1 139 ? 14.965 0.405 -14.213 1.00 95.62 139 SER A O 1
ATOM 1129 N N . TYR A 1 140 ? 14.389 -0.426 -12.209 1.00 96.69 140 TYR A N 1
ATOM 1130 C CA . TYR A 1 140 ? 14.935 -1.758 -12.465 1.00 96.69 140 TYR A CA 1
ATOM 1131 C C . TYR A 1 140 ? 14.152 -2.456 -13.585 1.00 96.69 140 TYR A C 1
ATOM 1133 O O . TYR A 1 140 ? 14.738 -2.846 -14.587 1.00 96.69 140 TYR A O 1
ATOM 1141 N N . PHE A 1 141 ? 12.824 -2.511 -13.474 1.00 97.44 141 PHE A N 1
ATOM 1142 C CA . PHE A 1 141 ? 11.976 -3.169 -14.472 1.00 97.44 141 PHE A CA 1
ATOM 1143 C C . PHE A 1 141 ? 11.961 -2.438 -15.822 1.00 97.44 141 PHE A C 1
ATOM 1145 O O . PHE A 1 141 ? 11.966 -3.089 -16.863 1.00 97.44 141 PHE A O 1
ATOM 1152 N N . ILE A 1 142 ? 12.012 -1.103 -15.826 1.00 96.94 142 ILE A N 1
ATOM 1153 C CA . ILE A 1 142 ? 12.111 -0.313 -17.063 1.00 96.94 142 ILE A CA 1
ATOM 1154 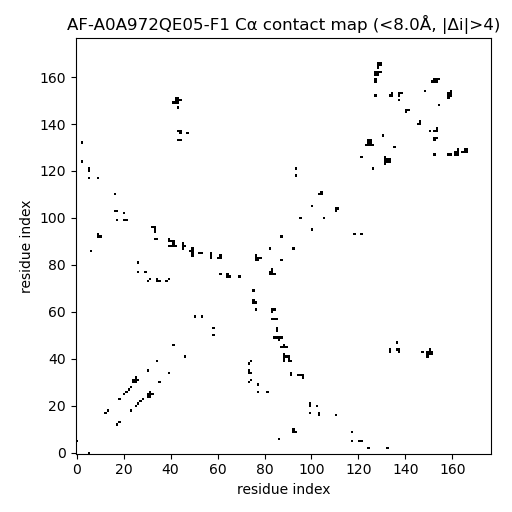C C . ILE A 1 142 ? 13.406 -0.629 -17.821 1.00 96.94 142 ILE A C 1
ATOM 1156 O O . ILE A 1 142 ? 13.383 -0.748 -19.044 1.00 96.94 142 ILE A O 1
ATOM 1160 N N . LYS A 1 143 ? 14.536 -0.789 -17.116 1.00 97.44 143 LYS A N 1
ATOM 1161 C CA . LYS A 1 143 ? 15.822 -1.147 -17.743 1.00 97.44 143 LYS A CA 1
ATOM 1162 C C . LYS A 1 143 ? 15.793 -2.523 -18.403 1.00 97.44 143 LYS A C 1
ATOM 1164 O O . LYS A 1 143 ? 16.417 -2.694 -19.442 1.00 97.44 143 LYS A O 1
ATOM 1169 N N . GLU A 1 144 ? 15.026 -3.449 -17.838 1.00 97.56 144 GLU A N 1
ATOM 1170 C CA . GLU A 1 144 ? 14.780 -4.779 -18.405 1.00 97.56 144 GLU A CA 1
ATOM 1171 C C . GLU A 1 144 ? 13.694 -4.777 -19.504 1.00 97.56 144 GLU A C 1
ATOM 1173 O O . GLU A 1 144 ? 13.307 -5.829 -20.004 1.00 97.56 144 GLU A O 1
ATOM 1178 N N . GLY A 1 145 ? 13.183 -3.604 -19.899 1.00 97.56 145 GLY A N 1
ATOM 1179 C CA . GLY A 1 145 ? 12.223 -3.451 -20.996 1.00 97.56 145 GLY A CA 1
ATOM 1180 C C . GLY A 1 145 ? 10.751 -3.608 -20.605 1.00 97.56 145 GLY A C 1
ATOM 1181 O O . GLY A 1 145 ? 9.886 -3.591 -21.483 1.00 97.56 145 GLY A O 1
ATOM 1182 N N . TYR A 1 146 ? 10.428 -3.727 -19.315 1.00 97.25 146 TYR A N 1
ATOM 1183 C CA . TYR A 1 146 ? 9.041 -3.797 -18.855 1.00 97.25 146 TYR A CA 1
ATOM 1184 C C . TYR A 1 146 ? 8.400 -2.412 -18.751 1.00 97.25 146 TYR A C 1
ATOM 1186 O O . TYR A 1 146 ? 9.034 -1.424 -18.383 1.00 97.25 146 TYR A O 1
ATOM 1194 N N . SER A 1 147 ? 7.094 -2.358 -19.006 1.00 95.19 147 SER A N 1
ATOM 1195 C CA . SER A 1 147 ? 6.282 -1.154 -18.849 1.00 95.19 147 SER A CA 1
ATOM 1196 C C . SER A 1 147 ? 4.934 -1.508 -18.232 1.00 95.19 147 SER A C 1
ATOM 1198 O O . SER A 1 147 ? 4.339 -2.536 -18.553 1.00 95.19 147 SER A O 1
ATOM 1200 N N . SER A 1 148 ? 4.451 -0.659 -17.328 1.00 94.44 148 SER A N 1
ATOM 1201 C CA . SER A 1 148 ? 3.134 -0.801 -16.712 1.00 94.44 148 SER A CA 1
ATOM 1202 C C . SER A 1 148 ? 2.509 0.572 -16.464 1.00 94.44 148 SER A C 1
ATOM 1204 O O . SER A 1 148 ? 3.208 1.490 -16.024 1.00 94.44 148 SER A O 1
ATOM 1206 N N . PRO A 1 149 ? 1.187 0.732 -16.665 1.00 92.06 149 PRO A N 1
ATOM 1207 C CA . PRO A 1 149 ? 0.490 1.969 -16.315 1.00 92.06 149 PRO A CA 1
ATOM 1208 C C . PRO A 1 149 ? 0.565 2.286 -14.812 1.00 92.06 149 PRO A C 1
ATOM 1210 O O . PRO A 1 149 ? 0.394 3.440 -14.431 1.00 92.06 149 PRO A O 1
ATOM 1213 N N . LEU A 1 150 ? 0.879 1.298 -13.964 1.00 92.50 150 LEU A N 1
ATOM 1214 C CA . LEU A 1 150 ? 1.042 1.479 -12.519 1.00 92.50 150 LEU A CA 1
ATOM 1215 C C . LEU A 1 150 ? 2.412 2.057 -12.120 1.00 92.50 150 LEU A C 1
ATOM 1217 O O . LEU A 1 150 ? 2.632 2.325 -10.937 1.00 92.50 150 LEU A O 1
ATOM 1221 N N . MET A 1 151 ? 3.339 2.251 -13.068 1.00 94.25 151 MET A N 1
ATOM 1222 C CA . MET A 1 151 ? 4.651 2.870 -12.825 1.00 94.25 151 MET A CA 1
ATOM 1223 C C . MET A 1 151 ? 4.529 4.400 -12.719 1.00 94.25 151 MET A C 1
ATOM 1225 O O . MET A 1 151 ? 5.086 5.160 -13.513 1.00 94.25 151 MET A O 1
ATOM 1229 N N . TYR A 1 152 ? 3.711 4.880 -11.779 1.00 90.00 152 TYR A N 1
ATOM 1230 C CA . TYR A 1 152 ? 3.354 6.297 -11.668 1.00 90.00 152 TYR A CA 1
ATOM 1231 C C . TYR A 1 152 ? 4.565 7.193 -11.414 1.00 90.00 152 TYR A C 1
ATOM 1233 O O . TYR A 1 152 ? 4.562 8.342 -11.861 1.00 90.00 152 TYR A O 1
ATOM 1241 N N . LEU A 1 153 ? 5.595 6.699 -10.722 1.00 90.19 153 LEU A N 1
ATOM 1242 C CA . LEU A 1 153 ? 6.770 7.505 -10.403 1.00 90.19 153 LEU A CA 1
ATOM 1243 C C . LEU A 1 153 ? 7.559 7.852 -11.680 1.00 90.19 153 LEU A C 1
ATOM 1245 O O . LEU A 1 153 ? 8.171 8.924 -11.715 1.00 90.19 153 LEU A O 1
ATOM 1249 N N . HIS A 1 154 ? 7.478 7.033 -12.732 1.00 91.44 154 HIS A N 1
ATOM 1250 C CA . HIS A 1 154 ? 8.087 7.304 -14.042 1.00 91.44 154 HIS A CA 1
ATOM 1251 C C . HIS A 1 154 ? 7.101 7.799 -15.108 1.00 91.44 154 HIS A C 1
ATOM 1253 O O . HIS A 1 154 ? 7.528 8.471 -16.043 1.00 91.44 154 HIS A O 1
ATOM 1259 N N . ASN A 1 155 ? 5.798 7.543 -14.954 1.00 91.81 155 ASN A N 1
ATOM 1260 C CA . ASN A 1 155 ? 4.800 7.862 -15.981 1.00 91.81 155 ASN A CA 1
ATOM 1261 C C . ASN A 1 155 ? 3.964 9.114 -15.681 1.00 91.81 155 ASN A C 1
ATOM 1263 O O . ASN A 1 155 ? 3.442 9.730 -16.607 1.00 91.81 155 ASN A O 1
ATOM 1267 N N . SER A 1 156 ? 3.807 9.522 -14.414 1.00 90.38 156 SER A N 1
ATOM 1268 C CA . SER A 1 156 ? 2.931 10.646 -14.052 1.00 90.38 156 SER A CA 1
ATOM 1269 C C . SER A 1 156 ? 3.581 12.002 -14.357 1.00 90.38 156 SER A C 1
ATOM 1271 O O . SER A 1 156 ? 4.535 12.390 -13.670 1.00 90.38 156 SER A O 1
ATOM 1273 N N . PRO A 1 157 ? 3.033 12.818 -15.285 1.00 90.19 157 PRO A N 1
ATOM 1274 C CA . PRO A 1 157 ? 3.601 14.131 -15.596 1.00 90.19 157 PRO A CA 1
ATOM 1275 C C . PRO A 1 157 ? 3.641 15.065 -14.380 1.00 90.19 157 PRO A C 1
ATOM 1277 O O . PRO A 1 157 ? 4.543 15.895 -14.252 1.00 90.19 157 PRO A O 1
ATOM 1280 N N . GLY A 1 158 ? 2.670 14.928 -13.469 1.00 89.75 158 GLY A N 1
ATOM 1281 C CA . GLY A 1 158 ? 2.619 15.681 -12.218 1.00 89.75 158 GLY A CA 1
ATOM 1282 C C . GLY A 1 158 ? 3.793 15.354 -11.298 1.00 89.75 158 GLY A C 1
ATOM 1283 O O . GLY A 1 158 ? 4.512 16.266 -10.888 1.00 89.75 158 GLY A O 1
ATOM 1284 N N . LEU A 1 159 ? 4.035 14.066 -11.036 1.00 88.62 159 LEU A N 1
ATOM 1285 C CA . LEU A 1 159 ? 5.126 13.621 -10.161 1.00 88.62 159 LEU A CA 1
ATOM 1286 C C . LEU A 1 159 ? 6.497 13.937 -10.774 1.00 88.62 159 LEU A C 1
ATOM 1288 O O . LEU A 1 159 ? 7.385 14.426 -10.077 1.00 88.62 159 LEU A O 1
ATOM 1292 N N . LEU A 1 160 ? 6.651 13.770 -12.091 1.00 90.19 160 LEU A N 1
ATOM 1293 C CA . LEU A 1 160 ? 7.876 14.143 -12.804 1.00 90.19 160 LEU A CA 1
ATOM 1294 C C . LEU A 1 160 ? 8.183 15.647 -12.701 1.00 90.19 160 LEU A C 1
ATOM 1296 O O . LEU A 1 160 ? 9.345 16.043 -12.595 1.00 90.19 160 LEU A O 1
ATOM 1300 N N . ARG A 1 161 ? 7.161 16.517 -12.708 1.00 90.25 161 ARG A N 1
ATOM 1301 C CA . ARG A 1 161 ? 7.355 17.959 -12.464 1.00 90.25 161 ARG A CA 1
ATOM 1302 C C . ARG A 1 161 ? 7.848 18.243 -11.046 1.00 90.25 161 ARG A C 1
ATOM 1304 O O . ARG A 1 161 ? 8.741 19.075 -10.900 1.00 90.25 161 ARG A O 1
ATOM 1311 N N . VAL A 1 162 ? 7.303 17.569 -10.031 1.00 89.88 162 VAL A N 1
ATOM 1312 C CA . VAL A 1 162 ? 7.746 17.726 -8.633 1.00 89.88 162 VAL A CA 1
ATOM 1313 C C . VAL A 1 162 ? 9.212 17.313 -8.480 1.00 89.88 162 VAL A C 1
ATOM 1315 O O . VAL A 1 162 ? 10.006 18.104 -7.975 1.00 89.88 162 VAL A O 1
ATOM 1318 N N . LYS A 1 163 ? 9.595 16.150 -9.024 1.00 89.31 163 LYS A N 1
ATOM 1319 C CA . LYS A 1 163 ? 10.986 15.661 -9.020 1.00 89.31 163 LYS A CA 1
ATOM 1320 C C . LYS A 1 163 ? 11.957 16.656 -9.636 1.00 89.31 163 LYS A C 1
ATOM 1322 O O . LYS A 1 163 ? 12.969 16.994 -9.030 1.00 89.31 163 LYS A O 1
ATOM 1327 N N . ARG A 1 164 ? 11.633 17.160 -10.833 1.00 88.00 164 ARG A N 1
ATOM 1328 C CA . ARG A 1 164 ? 12.477 18.148 -11.522 1.00 88.00 164 ARG A CA 1
ATOM 1329 C C . ARG A 1 164 ? 12.678 19.406 -10.683 1.00 88.00 164 ARG A C 1
ATOM 1331 O O . ARG A 1 164 ? 13.808 19.853 -10.549 1.00 88.00 164 ARG A O 1
ATOM 1338 N N . ARG A 1 165 ? 11.614 19.938 -10.071 1.00 89.19 165 ARG A N 1
ATOM 1339 C CA . ARG A 1 165 ? 11.710 21.123 -9.201 1.00 89.19 165 ARG A CA 1
ATOM 1340 C C . ARG A 1 165 ? 12.597 20.879 -7.985 1.00 89.19 165 ARG A C 1
ATOM 1342 O O . ARG A 1 165 ? 13.425 21.726 -7.677 1.00 89.19 165 ARG A O 1
ATOM 1349 N N . ALA A 1 166 ? 12.454 19.732 -7.329 1.00 87.31 166 ALA A N 1
ATOM 1350 C CA . ALA A 1 166 ? 13.262 19.407 -6.159 1.00 87.31 166 ALA A CA 1
ATOM 1351 C C . ALA A 1 166 ? 14.757 19.278 -6.502 1.00 87.31 166 ALA A C 1
ATOM 1353 O O . ALA A 1 166 ? 15.600 19.813 -5.785 1.00 87.31 166 ALA A O 1
ATOM 1354 N N . LEU A 1 167 ? 15.082 18.658 -7.643 1.00 82.06 167 LEU A N 1
ATOM 1355 C CA . LEU A 1 167 ? 16.453 18.590 -8.157 1.00 82.06 167 LEU A CA 1
ATOM 1356 C C . LEU A 1 167 ? 17.015 19.979 -8.492 1.00 82.06 167 LEU A C 1
ATOM 1358 O O . LEU A 1 167 ? 18.159 20.269 -8.150 1.00 82.06 167 LEU A O 1
ATOM 1362 N N . SER A 1 168 ? 16.216 20.851 -9.115 1.00 77.94 168 SER A N 1
ATOM 1363 C CA . SER A 1 168 ? 16.621 22.230 -9.408 1.00 77.94 168 SER A CA 1
ATOM 1364 C C . SER A 1 168 ? 16.872 23.044 -8.136 1.00 77.94 168 SER A C 1
ATOM 1366 O O . SER A 1 168 ? 17.912 23.686 -8.039 1.00 77.94 168 SER A O 1
ATOM 1368 N N . CYS A 1 169 ? 15.987 22.976 -7.135 1.00 74.50 169 CYS A N 1
ATOM 1369 C CA . CYS A 1 169 ? 16.199 23.646 -5.847 1.00 74.50 169 CYS A CA 1
ATOM 1370 C C . CYS A 1 169 ? 17.464 23.139 -5.139 1.00 74.50 169 CYS A C 1
ATOM 1372 O O . CYS A 1 169 ? 18.253 23.939 -4.645 1.00 74.50 169 CYS A O 1
ATOM 1374 N N . ALA A 1 170 ? 17.695 21.823 -5.137 1.00 72.88 170 ALA A N 1
ATOM 1375 C CA . ALA A 1 170 ? 18.894 21.237 -4.543 1.00 72.88 170 ALA A CA 1
ATOM 1376 C C . ALA A 1 170 ? 20.188 21.664 -5.262 1.00 72.88 170 ALA A C 1
ATOM 1378 O O . ALA A 1 170 ? 21.223 21.803 -4.614 1.00 72.88 170 ALA A O 1
ATOM 1379 N N . ALA A 1 171 ? 20.138 21.882 -6.580 1.00 68.94 171 ALA A N 1
ATOM 1380 C CA . ALA A 1 171 ? 21.268 22.390 -7.356 1.00 68.94 171 ALA A CA 1
ATOM 1381 C C . ALA A 1 171 ? 21.534 23.881 -7.085 1.00 68.94 171 ALA A C 1
ATOM 1383 O O . ALA A 1 171 ? 22.685 24.264 -6.892 1.00 68.94 171 ALA A O 1
ATOM 1384 N N . SER A 1 172 ? 20.488 24.711 -6.995 1.00 65.25 172 SER A N 1
ATOM 1385 C CA . SER A 1 172 ? 20.616 26.145 -6.690 1.00 65.25 172 SER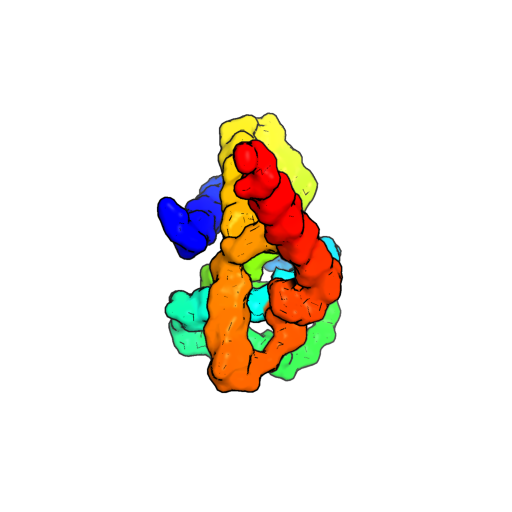 A CA 1
ATOM 1386 C C . SER A 1 172 ? 21.184 26.420 -5.294 1.00 65.25 172 SER A C 1
ATOM 1388 O O . SER A 1 172 ? 21.915 27.388 -5.126 1.00 65.25 172 SER A O 1
ATOM 1390 N N . CYS A 1 173 ? 20.915 25.564 -4.304 1.00 58.91 173 CYS A N 1
ATOM 1391 C CA . CYS A 1 173 ? 21.495 25.693 -2.960 1.00 58.91 173 CYS A CA 1
ATOM 1392 C C . CYS A 1 173 ? 22.970 25.261 -2.865 1.00 58.91 173 CYS A C 1
ATOM 1394 O O . CYS A 1 173 ? 23.605 25.548 -1.860 1.00 58.91 173 CYS A O 1
ATOM 1396 N N . LYS A 1 174 ? 23.511 24.558 -3.869 1.00 57.06 174 LYS A N 1
ATOM 1397 C CA . LYS A 1 174 ? 24.911 24.089 -3.892 1.00 57.06 174 LYS A CA 1
ATOM 1398 C C . LYS A 1 174 ? 25.849 24.961 -4.735 1.00 57.06 174 LYS A C 1
ATOM 1400 O O . LYS A 1 174 ? 27.032 24.662 -4.800 1.00 57.06 174 LYS A O 1
ATOM 1405 N N . GLY A 1 175 ? 25.325 25.984 -5.411 1.00 51.31 175 GLY A N 1
ATOM 1406 C CA . GLY A 1 175 ? 26.086 26.876 -6.298 1.00 51.31 175 GLY A CA 1
ATOM 1407 C C . GLY A 1 175 ? 26.307 28.283 -5.740 1.00 51.31 175 GLY A C 1
ATOM 1408 O O . GLY A 1 175 ? 26.552 29.195 -6.522 1.00 51.31 175 GLY A O 1
ATOM 1409 N N . GLY A 1 176 ? 26.142 28.470 -4.429 1.00 47.47 176 GLY A N 1
ATOM 1410 C CA . GLY A 1 176 ? 26.361 29.738 -3.739 1.00 47.47 176 GLY A CA 1
ATOM 1411 C C . GLY A 1 176 ? 27.444 29.596 -2.679 1.00 47.47 176 GLY A C 1
ATOM 1412 O O . GLY A 1 176 ? 27.117 29.676 -1.505 1.00 47.47 176 GLY A O 1
ATOM 1413 N N . ASP A 1 177 ? 28.676 29.349 -3.121 1.00 39.62 177 ASP A N 1
ATOM 1414 C CA . ASP A 1 177 ? 29.926 29.575 -2.383 1.00 39.62 177 ASP A CA 1
ATOM 1415 C C . ASP A 1 177 ? 30.925 30.238 -3.345 1.00 39.62 177 ASP A C 1
ATOM 1417 O O . ASP A 1 177 ? 31.040 29.745 -4.496 1.00 39.62 177 ASP A O 1
#